Protein AF-A0A452XXJ3-F1 (afdb_monomer)

pLDDT: mean 83.5, std 12.32, range [33.62, 97.56]

InterPro domains:
  IPR023213 Chloramphenicol acetyltransferase-like domain superfamily [G3DSA:3.30.559.10] (1-62)
  IPR023213 Chloramphenicol acetyltransferase-like domain superfamily [G3DSA:3.30.559.10] (75-233)
  IPR050898 Plant acyltransferase [PTHR31147] (101-234)

Radius of gyration: 20.03 Å; Cα contacts (8 Å, |Δi|>4): 298; chains: 1; bounding box: 50×57×57 Å

Mean predicted aligned error: 7.3 Å

Secondary structure (DSSP, 8-state):
------------TTT--HHHHHHHHHHHHHHHTT-SS-SS--B--GGGS--------PPPPPPP--EEEEEEEEPHHHHHHHHHHHHHHHSS--------PPTTB-S-----------HHHHHHS-HHHHHHHHHHHHHHHHHHHHHHHTT--SS-TT----STT--EEEE-TTSSTTS--SSS-S-S--------TT--EEEEEPPSTT--SEEEEEEEEETTTHHHHHHHHSPPPPP--

Structure (mmCIF, N/CA/C/O backbone):
data_AF-A0A452XXJ3-F1
#
_entry.id   AF-A0A452XXJ3-F1
#
loop_
_atom_site.group_PDB
_atom_site.id
_atom_site.type_symbol
_atom_site.label_atom_id
_atom_site.label_alt_id
_atom_site.label_comp_id
_atom_site.label_asym_id
_atom_site.label_entity_id
_atom_site.label_seq_id
_atom_site.pdbx_PDB_ins_code
_atom_site.Cartn_x
_atom_site.Cartn_y
_atom_site.Cartn_z
_atom_site.occupancy
_atom_site.B_iso_or_equiv
_atom_site.auth_seq_id
_atom_site.auth_comp_id
_atom_site.auth_asym_id
_atom_site.auth_atom_id
_atom_site.pdbx_PDB_model_num
ATOM 1 N N . THR A 1 1 ? 0.619 8.720 33.161 1.00 55.94 1 THR A N 1
ATOM 2 C CA . THR A 1 1 ? 0.838 7.401 32.527 1.00 55.94 1 THR A CA 1
ATOM 3 C C . THR A 1 1 ? 0.746 7.571 31.021 1.00 55.94 1 THR A C 1
ATOM 5 O O . THR A 1 1 ? -0.093 8.335 30.563 1.00 55.94 1 THR A O 1
ATOM 8 N N . CYS A 1 2 ? 1.633 6.936 30.252 1.00 66.31 2 CYS A N 1
ATOM 9 C CA . CYS A 1 2 ? 1.706 7.057 28.788 1.00 66.31 2 CYS A CA 1
ATOM 10 C C . CYS A 1 2 ? 0.712 6.077 28.126 1.00 66.31 2 CYS A C 1
ATOM 12 O O . CYS A 1 2 ? 1.116 5.041 27.611 1.00 66.31 2 CYS A O 1
ATOM 14 N N . GLY A 1 3 ? -0.592 6.344 28.258 1.00 82.56 3 GLY A N 1
ATOM 15 C CA 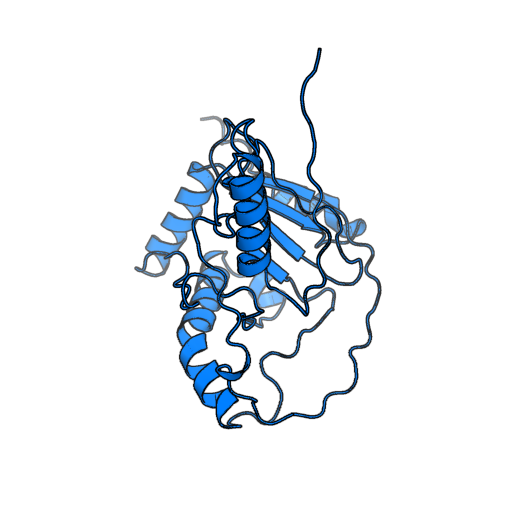. GLY A 1 3 ? -1.694 5.390 28.034 1.00 82.56 3 GLY A CA 1
ATOM 16 C C . GLY A 1 3 ? -2.043 5.040 26.580 1.00 82.56 3 GLY A C 1
ATOM 17 O O . GLY A 1 3 ? -3.205 5.151 26.208 1.00 82.56 3 GLY A O 1
ATOM 18 N N . GLY A 1 4 ? -1.069 4.625 25.768 1.00 86.62 4 GLY A N 1
ATOM 19 C CA . GLY A 1 4 ? -1.303 4.101 24.415 1.00 86.62 4 GLY A CA 1
ATOM 20 C C . GLY A 1 4 ? -1.298 2.569 24.349 1.00 86.62 4 GLY A C 1
ATOM 21 O O . GLY A 1 4 ? -0.764 1.904 25.235 1.00 86.62 4 GLY A O 1
ATOM 22 N N . PHE A 1 5 ? -1.856 2.012 23.274 1.00 89.94 5 PHE A N 1
ATOM 23 C CA . PHE A 1 5 ? -1.752 0.593 22.924 1.00 89.94 5 PHE A CA 1
ATOM 24 C C . PHE A 1 5 ? -1.522 0.432 21.417 1.00 89.94 5 PHE A C 1
ATOM 26 O O . PHE A 1 5 ? -1.735 1.364 20.643 1.00 89.94 5 PHE A O 1
ATOM 33 N N . VAL A 1 6 ? -1.076 -0.756 21.009 1.00 91.75 6 VAL A N 1
ATOM 34 C CA . VAL A 1 6 ? -0.875 -1.125 19.603 1.00 91.75 6 VAL A CA 1
ATOM 35 C C . VAL A 1 6 ? -1.752 -2.332 19.299 1.00 91.75 6 VAL A C 1
ATOM 37 O O . VAL A 1 6 ? -1.785 -3.283 20.079 1.00 91.75 6 VAL A O 1
ATOM 40 N N . VAL A 1 7 ? -2.444 -2.297 18.161 1.00 92.56 7 VAL A N 1
ATOM 41 C CA . VAL A 1 7 ? -3.176 -3.447 17.619 1.00 92.56 7 VAL A CA 1
ATOM 42 C C . VAL A 1 7 ? -2.403 -3.965 16.416 1.00 92.56 7 VAL A C 1
ATOM 44 O O . VAL A 1 7 ? -2.182 -3.230 15.458 1.00 92.56 7 VAL A O 1
ATOM 47 N N . GLY A 1 8 ? -1.972 -5.224 16.481 1.00 92.38 8 GLY A N 1
ATOM 48 C CA . GLY A 1 8 ? -1.308 -5.907 15.375 1.00 92.38 8 GLY A CA 1
ATOM 49 C C . GLY A 1 8 ? -2.280 -6.805 14.616 1.00 92.38 8 GLY A C 1
ATOM 50 O O . GLY A 1 8 ? -3.040 -7.550 15.233 1.00 92.38 8 GLY A O 1
ATOM 51 N N . LEU A 1 9 ? -2.220 -6.766 13.284 1.00 90.62 9 LEU A N 1
ATOM 52 C CA . LEU A 1 9 ? -2.910 -7.707 12.405 1.00 90.62 9 LEU A CA 1
ATOM 53 C C . LEU A 1 9 ? -1.874 -8.473 11.580 1.00 90.62 9 LEU A C 1
ATOM 55 O O . LEU A 1 9 ? -1.126 -7.877 10.810 1.00 90.62 9 LEU A O 1
ATOM 59 N N . ILE A 1 10 ? -1.874 -9.798 11.711 1.00 90.00 10 ILE A N 1
ATOM 60 C CA . ILE A 1 10 ? -1.205 -10.708 10.779 1.00 90.00 10 ILE A CA 1
ATOM 61 C C . ILE A 1 10 ? -2.313 -11.445 10.035 1.00 90.00 10 ILE A C 1
ATOM 63 O O . ILE A 1 10 ? -3.170 -12.069 10.658 1.00 90.00 10 ILE A O 1
ATOM 67 N N . SER A 1 11 ? -2.312 -11.345 8.709 1.00 85.94 11 SER A N 1
ATOM 68 C CA . SER A 1 11 ? -3.331 -11.944 7.849 1.00 85.94 11 SER A CA 1
ATOM 69 C C . SER A 1 11 ? -2.682 -12.775 6.751 1.00 85.94 11 SER A C 1
ATOM 71 O O . SER A 1 11 ? -1.600 -12.451 6.261 1.00 85.94 11 SER A O 1
ATOM 73 N N . VAL A 1 12 ? -3.360 -13.847 6.347 1.00 86.94 12 VAL A N 1
ATOM 74 C CA . VAL A 1 12 ? -2.971 -14.633 5.178 1.00 86.94 12 VAL A CA 1
ATOM 75 C C . VAL A 1 12 ? -3.527 -13.935 3.940 1.00 86.94 12 VAL A C 1
ATOM 77 O O . VAL A 1 12 ? -4.737 -13.932 3.716 1.00 86.94 12 VAL A O 1
ATOM 80 N N . HIS A 1 13 ? -2.644 -13.373 3.111 1.00 86.56 13 HIS A N 1
ATOM 81 C CA . HIS A 1 13 ? -3.045 -12.552 1.963 1.00 86.56 13 HIS A CA 1
ATOM 82 C C . HIS A 1 13 ? -3.834 -13.332 0.895 1.00 86.56 13 HIS A C 1
ATOM 84 O O . HIS A 1 13 ? -4.505 -12.724 0.078 1.00 86.56 13 HIS A O 1
ATOM 90 N N . THR A 1 14 ? -3.833 -14.671 0.895 1.00 85.38 14 THR A N 1
ATOM 91 C CA . THR A 1 14 ? -4.706 -15.471 0.006 1.00 85.38 14 THR A CA 1
ATOM 92 C C . THR A 1 14 ? -6.179 -15.437 0.430 1.00 85.38 14 THR A C 1
ATOM 94 O O . THR A 1 14 ? -7.070 -15.695 -0.383 1.00 85.38 14 THR A O 1
ATOM 97 N N . ILE A 1 15 ? -6.460 -15.078 1.685 1.00 86.88 15 ILE A N 1
ATOM 98 C CA . ILE A 1 15 ? -7.819 -14.974 2.213 1.00 86.88 15 ILE A CA 1
ATOM 99 C C . ILE A 1 15 ? -8.423 -13.623 1.833 1.00 86.88 15 ILE A C 1
ATOM 101 O O . ILE A 1 15 ? -9.495 -13.612 1.237 1.00 86.88 15 ILE A O 1
ATOM 105 N N . ALA A 1 16 ? -7.761 -12.511 2.135 1.00 88.38 16 ALA A N 1
ATOM 106 C CA . ALA A 1 16 ? -8.298 -11.167 1.933 1.00 88.38 16 ALA A CA 1
ATOM 107 C C . ALA A 1 16 ? -7.219 -10.211 1.422 1.00 88.38 16 ALA A C 1
ATOM 109 O O . ALA A 1 16 ? -6.051 -10.354 1.793 1.00 88.38 16 ALA A O 1
ATOM 110 N N . ASP A 1 17 ? -7.632 -9.228 0.622 1.00 88.44 17 ASP A N 1
ATOM 111 C CA . ASP A 1 17 ? -6.777 -8.101 0.257 1.00 88.44 17 ASP A CA 1
ATOM 112 C C . ASP A 1 17 ? -6.799 -7.019 1.352 1.00 88.44 17 ASP A C 1
ATOM 114 O O . ASP A 1 17 ? -7.365 -7.196 2.437 1.00 88.44 17 ASP A O 1
ATOM 118 N N . GLY A 1 18 ? -6.157 -5.881 1.079 1.00 88.38 18 GLY A N 1
ATOM 119 C CA . GLY A 1 18 ? -6.108 -4.756 2.007 1.00 88.38 18 GLY A CA 1
ATOM 120 C C . GLY A 1 18 ? -7.486 -4.204 2.391 1.00 88.38 18 GLY A C 1
ATOM 121 O O . GLY A 1 18 ? -7.668 -3.816 3.544 1.00 88.38 18 GLY A O 1
ATOM 122 N N . LEU A 1 19 ? -8.460 -4.197 1.470 1.00 89.56 19 LEU A N 1
ATOM 123 C CA . LEU A 1 19 ? -9.814 -3.705 1.746 1.00 89.56 19 LEU A CA 1
ATOM 124 C C . LEU A 1 19 ? -10.551 -4.687 2.655 1.00 89.56 19 LEU A C 1
ATOM 126 O O . LEU A 1 19 ? -11.135 -4.273 3.656 1.00 89.56 19 LEU A O 1
ATOM 130 N N . GLY A 1 20 ? -10.459 -5.988 2.366 1.00 90.12 20 GLY A N 1
ATOM 131 C CA . GLY A 1 20 ? -11.029 -7.026 3.225 1.00 90.12 20 GLY A CA 1
ATOM 132 C C . GLY A 1 20 ? -10.417 -7.024 4.632 1.00 90.12 20 GLY A C 1
ATOM 133 O O . GLY A 1 20 ? -11.136 -7.123 5.629 1.00 90.12 20 GLY A O 1
ATOM 134 N N . ALA A 1 21 ? -9.097 -6.836 4.739 1.00 92.81 21 ALA A N 1
ATOM 135 C CA . ALA A 1 21 ? -8.405 -6.700 6.022 1.00 92.81 21 ALA A CA 1
ATOM 136 C C . ALA A 1 21 ? -8.870 -5.461 6.805 1.00 92.81 21 ALA A C 1
ATOM 138 O O . ALA A 1 21 ? -9.127 -5.543 8.008 1.00 92.81 21 ALA A O 1
ATOM 139 N N . GLY A 1 22 ? -9.014 -4.320 6.129 1.00 92.62 22 GLY A N 1
ATOM 140 C CA . GLY A 1 22 ? -9.523 -3.098 6.740 1.00 92.62 22 GLY A CA 1
ATOM 141 C C . GLY A 1 22 ? -10.969 -3.233 7.203 1.00 92.62 22 GLY A C 1
ATOM 142 O O . GLY A 1 22 ? -11.304 -2.847 8.325 1.00 92.62 22 GLY A O 1
ATOM 143 N N . GLN A 1 23 ? -11.821 -3.865 6.399 1.00 92.50 23 GLN A N 1
ATOM 144 C CA . GLN A 1 23 ? -13.200 -4.143 6.779 1.00 92.50 23 GLN A CA 1
ATOM 145 C C . GLN A 1 23 ? -13.280 -5.053 8.009 1.00 92.50 23 GLN A C 1
ATOM 147 O O . GLN A 1 23 ? -14.065 -4.780 8.920 1.00 92.50 23 GLN A O 1
ATOM 152 N N . PHE A 1 24 ? -12.443 -6.093 8.071 1.00 94.94 24 PHE A N 1
ATOM 153 C CA . PHE A 1 24 ? -12.373 -6.988 9.222 1.00 94.94 24 PHE A CA 1
ATOM 154 C C . PHE A 1 24 ? -12.053 -6.228 10.512 1.00 94.94 24 PHE A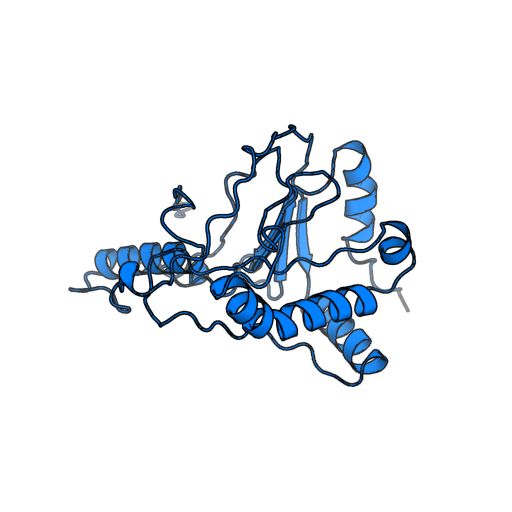 C 1
ATOM 156 O O . PHE A 1 24 ? -12.795 -6.345 11.487 1.00 94.94 24 PHE A O 1
ATOM 163 N N . ILE A 1 25 ? -11.000 -5.406 10.530 1.00 95.50 25 ILE A N 1
ATOM 164 C CA . ILE A 1 25 ? -10.629 -4.695 11.762 1.00 95.50 25 ILE A CA 1
ATOM 165 C C . ILE A 1 25 ? -11.673 -3.649 12.173 1.00 95.50 25 ILE A C 1
ATOM 167 O O . ILE A 1 25 ? -11.923 -3.466 13.364 1.00 95.50 25 ILE A O 1
ATOM 171 N N . ASN A 1 26 ? -12.354 -3.020 11.210 1.00 95.81 26 ASN A N 1
ATOM 172 C CA . ASN A 1 26 ? -13.471 -2.122 11.500 1.00 95.81 26 ASN A CA 1
ATOM 173 C C . ASN A 1 26 ? -14.660 -2.870 12.109 1.00 95.81 26 ASN A C 1
ATOM 175 O O . ASN A 1 26 ? -15.277 -2.369 13.048 1.00 95.81 26 ASN A O 1
ATOM 179 N N . ALA A 1 27 ? -14.960 -4.079 11.629 1.00 96.25 27 ALA A N 1
ATOM 180 C CA . ALA A 1 27 ? -15.995 -4.923 12.215 1.00 96.25 27 ALA A CA 1
ATOM 181 C C . ALA A 1 27 ? -15.653 -5.325 13.660 1.00 96.25 27 ALA A C 1
ATOM 183 O O . ALA A 1 27 ? -16.531 -5.298 14.522 1.00 96.25 27 ALA A O 1
ATOM 184 N N . VAL A 1 28 ? -14.384 -5.636 13.957 1.00 96.31 28 VAL A N 1
ATOM 185 C CA . VAL A 1 28 ? -13.937 -5.880 15.342 1.00 96.31 28 VAL A CA 1
ATOM 186 C C . VAL A 1 28 ? -14.124 -4.624 16.202 1.00 96.31 28 VAL A C 1
ATOM 188 O O . VAL A 1 28 ? -14.630 -4.728 17.319 1.00 96.31 28 VAL A O 1
ATOM 191 N N . GLY A 1 29 ? -13.792 -3.439 15.678 1.00 96.25 29 GLY A N 1
ATOM 192 C CA . GLY A 1 29 ? -14.048 -2.157 16.346 1.00 96.25 29 GLY A CA 1
ATOM 193 C C . GLY A 1 29 ? -15.531 -1.905 16.631 1.00 96.25 29 GLY A C 1
ATOM 194 O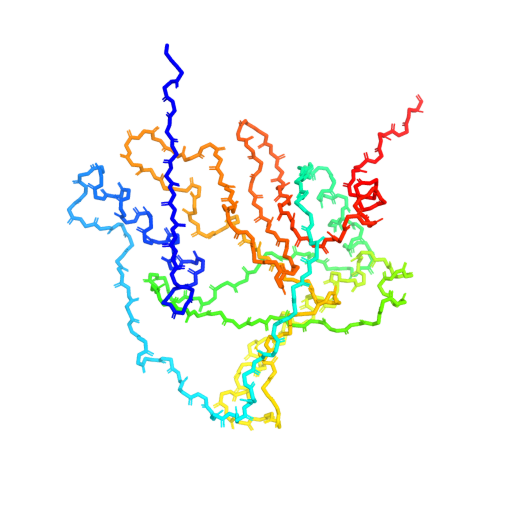 O . GLY A 1 29 ? -15.900 -1.480 17.725 1.00 96.25 29 GLY A O 1
ATOM 195 N N . ASP A 1 30 ? -16.411 -2.235 15.688 1.00 97.38 30 ASP A N 1
ATOM 196 C CA . ASP A 1 30 ? -17.861 -2.138 15.873 1.00 97.38 30 ASP A CA 1
ATOM 197 C C . ASP A 1 30 ? -18.347 -3.023 17.028 1.00 97.38 30 ASP A C 1
ATOM 199 O O . ASP A 1 30 ? -19.067 -2.549 17.910 1.00 97.38 30 ASP A O 1
ATOM 203 N N . TYR A 1 31 ? -17.905 -4.281 17.076 1.00 97.44 31 TYR A N 1
ATOM 204 C CA . TYR A 1 31 ? -18.242 -5.181 18.179 1.00 97.44 31 TYR A CA 1
ATOM 205 C C . TYR A 1 31 ? -17.658 -4.724 19.518 1.00 97.44 31 TYR A C 1
ATOM 207 O O . TYR A 1 31 ? -18.358 -4.771 20.529 1.00 97.44 31 TYR A O 1
ATOM 215 N N . ALA A 1 32 ? -16.414 -4.236 19.540 1.00 96.88 32 ALA A N 1
ATOM 216 C CA . ALA A 1 32 ? -15.778 -3.716 20.753 1.00 96.88 32 ALA A CA 1
ATOM 217 C C . ALA A 1 32 ? -16.556 -2.534 21.358 1.00 96.88 32 ALA A C 1
ATOM 219 O O . ALA A 1 32 ? -16.632 -2.395 22.577 1.00 96.88 32 ALA A O 1
ATOM 220 N N . ARG A 1 33 ? -17.209 -1.728 20.512 1.00 96.56 33 ARG A N 1
ATOM 221 C CA . ARG A 1 33 ? -18.078 -0.613 20.922 1.00 96.56 33 ARG A CA 1
ATOM 222 C C . ARG A 1 33 ? -19.513 -1.036 21.264 1.00 96.56 33 ARG A C 1
ATOM 224 O O . ARG A 1 33 ? -20.351 -0.182 21.543 1.00 96.56 33 ARG A O 1
ATOM 231 N N . GLY A 1 34 ? -19.807 -2.337 21.256 1.00 97.19 34 GLY A N 1
ATOM 232 C CA . GLY A 1 34 ? -21.102 -2.895 21.649 1.00 97.19 34 GLY A CA 1
ATOM 233 C C . GLY A 1 34 ? -22.170 -2.861 20.557 1.00 97.19 34 GLY A C 1
ATOM 234 O O . GLY A 1 34 ? -23.355 -3.006 20.864 1.00 97.19 34 GLY A O 1
ATOM 235 N N . LEU A 1 35 ? -21.796 -2.665 19.287 1.00 97.56 35 LEU A N 1
ATOM 236 C CA . LEU A 1 35 ? -22.769 -2.764 18.203 1.00 97.56 35 LEU A CA 1
ATOM 237 C C . LEU A 1 35 ? -23.234 -4.225 18.058 1.00 97.56 35 LEU A C 1
ATOM 239 O O . LEU A 1 35 ? -22.423 -5.149 18.137 1.00 97.56 35 LEU A O 1
ATOM 243 N N . PRO A 1 36 ? -24.530 -4.460 17.782 1.00 96.44 36 PRO A N 1
ATOM 244 C CA . PRO A 1 36 ? -25.064 -5.815 17.632 1.00 96.44 36 PRO A CA 1
ATOM 245 C C . PRO A 1 36 ? -24.600 -6.502 16.336 1.00 96.44 36 PRO A C 1
ATOM 247 O O . PRO A 1 36 ? -24.722 -7.718 16.201 1.00 96.44 36 PRO A O 1
ATOM 250 N N . LYS A 1 37 ? -24.105 -5.728 15.363 1.00 94.81 37 LYS A N 1
ATOM 251 C CA . LYS A 1 37 ? -23.559 -6.190 14.083 1.00 94.81 37 LYS A CA 1
ATOM 252 C C . LYS A 1 37 ? -22.588 -5.147 13.505 1.00 94.81 37 LYS A C 1
ATOM 254 O O . LYS A 1 37 ? -22.709 -3.974 13.870 1.00 94.81 37 LYS A O 1
ATOM 259 N N . PRO A 1 38 ? -21.697 -5.528 12.573 1.00 94.44 38 PRO A N 1
ATOM 260 C CA . PRO A 1 38 ? -20.826 -4.584 11.882 1.00 94.44 38 PRO A CA 1
ATOM 261 C C . PRO A 1 38 ? -21.636 -3.577 11.060 1.00 94.44 38 PRO A C 1
ATOM 263 O O . PRO A 1 38 ? -22.703 -3.909 10.532 1.00 94.44 38 PRO A O 1
ATOM 266 N N . ARG A 1 39 ? -21.113 -2.355 10.916 1.00 92.25 39 ARG A N 1
ATOM 267 C CA . ARG A 1 39 ? -21.711 -1.292 10.091 1.00 92.25 39 ARG A CA 1
ATOM 268 C C . ARG A 1 39 ? -21.764 -1.677 8.616 1.00 92.25 39 ARG A C 1
ATOM 270 O O . ARG A 1 39 ? -22.768 -1.417 7.962 1.00 92.25 39 ARG A O 1
ATOM 277 N N . VAL A 1 40 ? -20.718 -2.339 8.124 1.00 87.94 40 VAL A N 1
ATOM 278 C CA . VAL A 1 40 ? -20.666 -2.907 6.772 1.00 87.94 40 VAL A CA 1
ATOM 279 C C . VAL A 1 40 ? -20.799 -4.418 6.884 1.00 87.94 40 VAL A C 1
ATOM 281 O O . VAL A 1 40 ? -19.944 -5.085 7.470 1.00 87.94 40 VAL A O 1
ATOM 284 N N . SER A 1 41 ? -21.885 -4.965 6.338 1.00 88.25 41 SER A N 1
ATOM 285 C CA . SER A 1 41 ? -22.126 -6.409 6.394 1.00 88.25 41 SER A CA 1
ATOM 286 C C . SER A 1 41 ? -21.093 -7.161 5.544 1.00 88.25 41 SER A C 1
ATOM 288 O O . SER A 1 41 ? -20.806 -6.726 4.429 1.00 88.25 41 SER A O 1
ATOM 290 N N . PRO A 1 42 ? -20.524 -8.274 6.040 1.00 87.25 42 PRO A N 1
ATOM 291 C CA . PRO A 1 42 ? -19.584 -9.076 5.269 1.00 87.25 42 PRO A CA 1
ATOM 292 C C . PRO A 1 42 ? -20.274 -9.744 4.079 1.00 87.25 42 PRO A C 1
ATOM 294 O O . PRO A 1 42 ? -21.265 -10.457 4.244 1.00 87.25 42 PRO A O 1
ATOM 297 N N . VAL A 1 43 ? -19.705 -9.566 2.892 1.00 85.75 43 VAL A N 1
ATOM 298 C CA . VAL A 1 43 ? -20.060 -10.284 1.669 1.00 85.75 43 VAL A CA 1
ATOM 299 C C . VAL A 1 43 ? -18.911 -11.230 1.334 1.00 85.75 43 VAL A C 1
ATOM 301 O O . VAL A 1 43 ? -17.770 -10.807 1.157 1.00 85.75 43 VAL A O 1
ATOM 304 N N . TRP A 1 44 ? -19.198 -12.530 1.265 1.00 83.75 44 TRP A N 1
ATOM 305 C CA . TRP A 1 44 ? -18.183 -13.535 0.934 1.00 83.75 44 TRP A CA 1
ATOM 306 C C . TRP A 1 44 ? -18.176 -13.906 -0.538 1.00 83.75 44 TRP A C 1
ATOM 308 O O . TRP A 1 44 ? -17.086 -13.965 -1.078 1.00 83.75 44 TRP A O 1
ATOM 318 N N . ALA A 1 45 ? -19.349 -14.175 -1.129 1.00 77.94 45 ALA A N 1
ATOM 319 C CA . ALA A 1 45 ? -19.678 -14.382 -2.552 1.00 77.94 45 ALA A CA 1
ATOM 320 C C . ALA A 1 45 ? -18.522 -14.712 -3.535 1.00 77.94 45 ALA A C 1
ATOM 322 O O . ALA A 1 45 ? -18.459 -14.162 -4.634 1.00 77.94 45 ALA A O 1
ATOM 323 N N . ARG A 1 46 ? -17.579 -15.584 -3.147 1.00 81.50 46 ARG A N 1
ATOM 324 C CA . ARG A 1 46 ? -16.355 -15.868 -3.923 1.00 81.50 46 ARG A CA 1
ATOM 325 C C . ARG A 1 46 ? -16.666 -16.643 -5.192 1.00 81.50 46 ARG A C 1
ATOM 327 O O . ARG A 1 46 ? -15.944 -16.538 -6.169 1.00 81.50 46 ARG A O 1
ATOM 334 N N . ASP A 1 47 ? -17.754 -17.394 -5.149 1.00 78.69 47 ASP A N 1
ATOM 335 C CA . ASP A 1 47 ? -18.353 -18.139 -6.245 1.00 78.69 47 ASP A CA 1
ATOM 336 C C . ASP A 1 47 ? -18.842 -17.246 -7.396 1.00 78.69 47 ASP A C 1
ATOM 338 O O . ASP A 1 47 ? -19.028 -17.743 -8.503 1.00 78.69 47 ASP A O 1
ATOM 342 N N . LEU A 1 48 ? -18.999 -15.933 -7.173 1.00 73.69 48 LEU A N 1
ATOM 343 C CA . LEU A 1 48 ? -19.321 -14.970 -8.232 1.00 73.69 48 LEU A CA 1
ATOM 344 C C . LEU A 1 48 ? -18.091 -14.495 -9.020 1.00 73.69 48 LEU A C 1
ATOM 346 O O . LEU A 1 48 ? -18.253 -13.868 -10.068 1.00 73.69 48 LEU A O 1
ATOM 350 N N . ILE A 1 49 ? -16.874 -14.752 -8.527 1.00 72.00 49 ILE A N 1
ATOM 351 C CA . ILE A 1 49 ? -15.640 -14.391 -9.229 1.00 72.00 49 ILE A CA 1
ATOM 352 C C . ILE A 1 49 ? -15.370 -15.466 -10.293 1.00 72.00 49 ILE A C 1
ATOM 354 O O . ILE A 1 49 ? -15.262 -16.641 -9.938 1.00 72.00 49 ILE A O 1
ATOM 358 N N . PRO A 1 50 ? -15.260 -15.102 -11.586 1.00 68.88 50 PRO A N 1
ATOM 359 C CA . PRO A 1 50 ? -14.974 -16.064 -12.648 1.00 68.88 50 PRO A CA 1
ATOM 360 C C . PRO A 1 50 ? -13.657 -16.814 -12.405 1.00 68.88 50 PRO A C 1
ATOM 362 O O . PRO A 1 50 ? -12.675 -16.197 -11.997 1.00 68.88 50 PRO A O 1
ATOM 365 N N . ASP A 1 51 ? -13.623 -18.118 -12.704 1.00 72.75 51 ASP A N 1
ATOM 366 C CA . ASP A 1 51 ? -12.376 -18.897 -12.739 1.00 72.75 51 ASP A CA 1
ATOM 367 C C . ASP A 1 51 ? -11.732 -18.720 -14.129 1.00 72.75 51 ASP A C 1
ATOM 369 O O . ASP A 1 51 ? -12.246 -19.267 -15.113 1.00 72.75 51 ASP A O 1
ATOM 373 N N . PRO A 1 52 ? -10.673 -17.903 -14.263 1.00 69.56 52 PRO A N 1
ATOM 374 C CA . PRO A 1 52 ? -9.975 -17.712 -15.531 1.00 69.56 52 PRO A CA 1
ATOM 375 C C . PRO A 1 52 ? -9.315 -19.025 -15.993 1.00 69.56 52 PRO A C 1
ATOM 377 O O . PRO A 1 52 ? -9.029 -19.912 -15.181 1.00 69.56 52 PRO A O 1
ATOM 380 N N . PRO A 1 53 ? -8.979 -19.163 -17.287 1.00 73.69 53 PRO A N 1
ATOM 381 C CA . PRO A 1 53 ? -8.177 -20.287 -17.755 1.00 73.69 53 PRO A CA 1
ATOM 382 C C . PRO A 1 53 ? -6.867 -20.391 -16.969 1.00 73.69 53 PRO A C 1
ATOM 384 O O . PRO A 1 53 ? -6.072 -19.452 -16.931 1.00 73.69 53 PRO A O 1
ATOM 387 N N . ARG A 1 54 ? -6.623 -21.554 -16.355 1.00 70.44 54 ARG A N 1
ATOM 388 C CA . ARG A 1 54 ? -5.374 -21.805 -15.629 1.00 70.44 54 ARG A CA 1
ATOM 389 C C . ARG A 1 54 ? -4.218 -21.856 -16.616 1.00 70.44 54 ARG A C 1
ATOM 391 O O . ARG A 1 54 ? -4.104 -22.804 -17.391 1.00 70.44 54 ARG A O 1
ATOM 398 N N . MET A 1 55 ? -3.350 -20.856 -16.560 1.00 75.12 55 MET A N 1
ATOM 399 C CA . MET A 1 55 ? -2.074 -20.876 -17.262 1.00 75.12 55 MET A CA 1
ATOM 400 C C . MET A 1 55 ? -1.044 -21.548 -16.348 1.00 75.12 55 MET A C 1
ATOM 402 O O . MET A 1 55 ? -0.787 -21.043 -15.256 1.00 75.12 55 MET A O 1
ATOM 406 N N . PRO A 1 56 ? -0.499 -22.722 -16.716 1.00 70.69 56 PRO A N 1
ATOM 407 C CA . PRO A 1 56 ? 0.501 -23.380 -15.891 1.00 70.69 56 PRO A CA 1
ATOM 408 C C . PRO A 1 56 ? 1.776 -22.531 -15.857 1.00 70.69 56 PRO A C 1
ATOM 410 O O . PRO A 1 56 ? 2.419 -22.333 -16.886 1.00 70.69 56 PRO A O 1
ATOM 413 N N . ALA A 1 57 ? 2.148 -22.075 -14.665 1.00 70.75 57 ALA A N 1
ATOM 414 C CA . ALA A 1 57 ? 3.425 -21.433 -14.383 1.00 70.75 57 ALA A CA 1
ATOM 415 C C . ALA A 1 57 ? 4.172 -22.245 -13.309 1.00 70.75 57 ALA A C 1
ATOM 417 O O . ALA A 1 57 ? 3.534 -22.808 -12.409 1.00 70.75 57 ALA A O 1
ATOM 418 N N . PRO A 1 58 ? 5.508 -22.372 -13.393 1.00 75.44 58 PRO A N 1
ATOM 419 C CA . PRO A 1 58 ? 6.284 -22.941 -12.300 1.00 75.44 58 PRO A CA 1
ATOM 420 C C . PRO A 1 58 ? 6.161 -22.052 -11.049 1.00 75.44 58 PRO A C 1
ATOM 422 O O . PRO A 1 58 ? 5.975 -20.842 -11.177 1.00 75.44 58 PRO A O 1
ATOM 425 N N . PRO A 1 59 ? 6.293 -22.608 -9.831 1.00 76.62 59 PRO A N 1
ATOM 426 C CA . PRO A 1 59 ? 6.383 -21.789 -8.629 1.00 76.62 59 PRO A CA 1
ATOM 427 C C . PRO A 1 59 ? 7.511 -20.752 -8.763 1.00 76.62 59 PRO A C 1
ATOM 429 O O . PRO A 1 59 ? 8.587 -21.102 -9.266 1.00 76.62 59 PRO A O 1
ATOM 432 N N . PRO A 1 60 ? 7.309 -19.504 -8.305 1.00 75.62 60 PRO A N 1
ATOM 433 C CA . PRO A 1 60 ? 8.344 -18.489 -8.399 1.00 75.62 60 PRO A CA 1
ATOM 434 C C . PRO A 1 60 ? 9.547 -18.892 -7.543 1.00 75.62 60 PRO A C 1
ATOM 436 O O . PRO A 1 60 ? 9.408 -19.332 -6.399 1.00 75.62 60 PRO A O 1
ATOM 439 N N . LYS A 1 61 ? 10.750 -18.716 -8.091 1.00 78.31 61 LYS A N 1
ATOM 440 C CA . LYS A 1 61 ? 11.984 -18.788 -7.310 1.00 78.31 61 LYS A CA 1
ATOM 441 C C . LYS A 1 61 ? 12.149 -17.455 -6.584 1.00 78.31 61 LYS A C 1
ATOM 443 O O . LYS A 1 61 ? 12.280 -16.423 -7.232 1.00 78.31 61 LYS A O 1
ATOM 448 N N . LEU A 1 62 ? 12.130 -17.484 -5.255 1.00 83.19 62 LEU A N 1
ATOM 449 C CA . LEU A 1 62 ? 12.299 -16.290 -4.430 1.00 83.19 62 LEU A CA 1
ATOM 450 C C . LEU A 1 62 ? 13.767 -16.141 -4.044 1.00 83.19 62 LEU A C 1
ATOM 452 O O . LEU A 1 62 ? 14.332 -17.018 -3.388 1.00 83.19 62 LEU A O 1
ATOM 456 N N . GLU A 1 63 ? 14.372 -15.035 -4.456 1.00 84.31 63 GLU A N 1
ATOM 457 C CA . GLU A 1 63 ? 15.708 -14.644 -4.022 1.00 84.31 63 GLU A CA 1
ATOM 458 C C . GLU A 1 63 ? 15.586 -13.611 -2.901 1.00 84.31 63 GLU A C 1
ATOM 460 O O . GLU A 1 63 ? 14.719 -12.739 -2.928 1.00 84.31 63 GLU A O 1
ATOM 465 N N . LEU A 1 64 ? 16.411 -13.766 -1.866 1.00 86.19 64 LEU A N 1
ATOM 466 C CA . LEU A 1 64 ? 16.429 -12.840 -0.741 1.00 86.19 64 LEU A CA 1
ATOM 467 C C . LEU A 1 64 ? 17.273 -11.624 -1.125 1.00 86.19 64 LEU A C 1
ATOM 469 O O . LEU A 1 64 ? 18.403 -11.774 -1.581 1.00 86.19 64 LEU A O 1
ATOM 473 N N . LEU A 1 65 ? 16.710 -10.445 -0.912 1.00 85.00 65 LEU A N 1
ATOM 474 C CA . LEU A 1 65 ? 17.296 -9.138 -1.161 1.00 85.00 65 LEU A CA 1
ATOM 475 C C . LEU A 1 65 ? 17.664 -8.497 0.188 1.00 85.00 65 LEU A C 1
ATOM 477 O O . LEU A 1 65 ? 16.932 -8.639 1.171 1.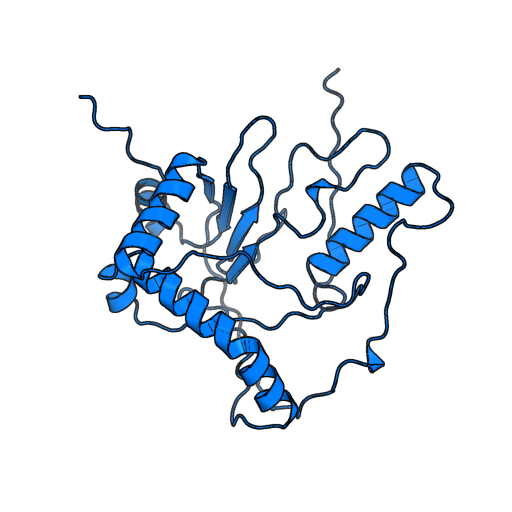00 85.00 65 LEU A O 1
ATOM 481 N N . ASP A 1 66 ? 18.774 -7.761 0.244 1.00 85.62 66 ASP A N 1
ATOM 482 C CA . ASP A 1 66 ? 19.213 -7.046 1.457 1.00 85.62 66 ASP A CA 1
ATOM 483 C C . ASP A 1 66 ? 18.572 -5.652 1.550 1.00 85.62 66 ASP A C 1
ATOM 485 O O . ASP A 1 66 ? 19.241 -4.618 1.561 1.00 85.62 66 ASP A O 1
ATOM 489 N N . LEU A 1 67 ? 17.239 -5.617 1.525 1.00 86.94 67 LEU A N 1
ATOM 490 C CA . LEU A 1 67 ? 16.481 -4.371 1.449 1.00 86.94 67 LEU A CA 1
ATOM 491 C C . LEU A 1 67 ? 16.407 -3.665 2.806 1.00 86.94 67 LEU A C 1
ATOM 493 O O . LEU A 1 67 ? 16.283 -4.292 3.859 1.00 86.94 67 LEU A O 1
ATOM 497 N N . ARG A 1 68 ? 16.415 -2.331 2.777 1.00 86.62 68 ARG A N 1
ATOM 498 C CA . ARG A 1 68 ? 16.434 -1.487 3.975 1.00 86.62 68 ARG A 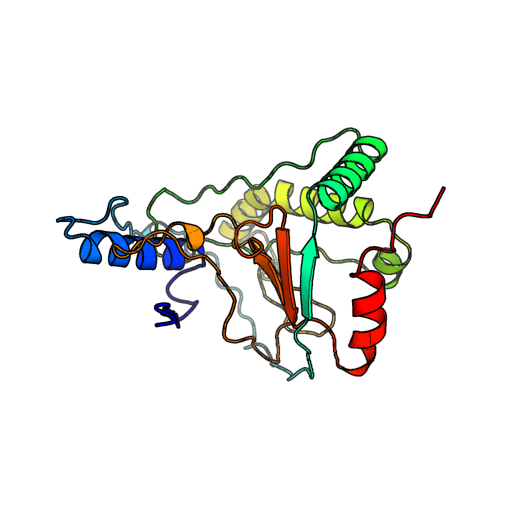CA 1
ATOM 499 C C . ARG A 1 68 ? 15.193 -0.625 4.083 1.00 86.62 68 ARG A C 1
ATOM 501 O O . ARG A 1 68 ? 14.712 -0.067 3.097 1.00 86.62 68 ARG A O 1
ATOM 508 N N . GLU A 1 69 ? 14.689 -0.518 5.307 1.00 86.31 69 GLU A N 1
ATOM 509 C CA . GLU A 1 69 ? 13.527 0.303 5.614 1.00 86.31 69 GLU A CA 1
ATOM 510 C C . GLU A 1 69 ? 13.859 1.798 5.515 1.00 86.31 69 GLU A C 1
ATOM 512 O O . GLU A 1 69 ? 14.872 2.280 6.032 1.00 86.31 69 GLU A O 1
ATOM 517 N N . PHE A 1 70 ? 12.961 2.548 4.884 1.00 85.94 70 PHE A N 1
ATOM 518 C CA . PHE A 1 70 ? 12.987 3.998 4.817 1.00 85.94 70 PHE A CA 1
ATOM 519 C C . PHE A 1 70 ? 11.561 4.550 4.912 1.00 85.94 70 PHE A C 1
ATOM 521 O O . PHE A 1 70 ? 10.640 4.042 4.278 1.00 85.94 70 PHE A O 1
ATOM 528 N N . THR A 1 71 ? 11.364 5.605 5.703 1.00 87.06 71 THR A N 1
ATOM 529 C CA . THR A 1 71 ? 10.066 6.280 5.836 1.00 87.06 71 THR A CA 1
ATOM 530 C C . THR A 1 71 ? 10.234 7.778 5.629 1.00 87.06 71 THR A C 1
ATOM 532 O O . THR A 1 71 ? 11.101 8.391 6.250 1.00 87.06 71 THR A O 1
ATOM 535 N N . VAL A 1 72 ? 9.371 8.377 4.807 1.00 89.88 72 VAL A N 1
ATOM 536 C CA . VAL A 1 72 ? 9.362 9.820 4.533 1.00 89.88 72 VAL A CA 1
ATOM 537 C C . VAL A 1 72 ? 7.938 10.375 4.506 1.00 89.88 72 VAL A C 1
ATOM 539 O O . VAL A 1 72 ? 7.016 9.740 3.997 1.00 89.88 72 VAL A O 1
ATOM 542 N N . ASP A 1 73 ? 7.757 11.575 5.063 1.00 87.88 73 ASP A N 1
ATOM 543 C CA . ASP A 1 73 ? 6.506 12.335 4.988 1.00 87.88 73 ASP A CA 1
ATOM 544 C C . ASP A 1 73 ? 6.596 13.341 3.828 1.00 87.88 73 ASP A C 1
ATOM 546 O O . ASP A 1 73 ? 7.442 14.234 3.828 1.00 87.88 73 ASP A O 1
ATOM 550 N N . LEU A 1 74 ? 5.700 13.226 2.852 1.00 83.44 74 LEU A N 1
ATOM 551 C CA . LEU A 1 74 ? 5.528 14.175 1.758 1.00 83.44 74 LEU A CA 1
ATOM 552 C C . LEU A 1 74 ? 4.482 15.224 2.146 1.00 83.44 74 LEU A C 1
ATOM 554 O O . LEU A 1 74 ? 3.333 14.891 2.448 1.00 83.44 74 LEU A O 1
ATOM 558 N N . THR A 1 75 ? 4.869 16.499 2.117 1.00 84.25 75 THR A N 1
ATOM 559 C CA . THR A 1 75 ? 3.978 17.622 2.436 1.00 84.25 75 THR A CA 1
ATOM 560 C C . THR A 1 75 ? 2.923 17.834 1.340 1.00 84.25 75 THR A C 1
ATOM 562 O O . THR A 1 75 ? 3.135 17.440 0.186 1.00 84.25 75 THR A O 1
ATOM 565 N N . PRO A 1 76 ? 1.794 18.501 1.649 1.00 80.50 76 PRO A N 1
ATOM 566 C CA . PRO A 1 76 ? 0.809 18.883 0.641 1.00 80.50 76 PRO A CA 1
ATOM 567 C C . PRO A 1 76 ? 1.414 19.713 -0.497 1.00 80.50 76 PRO A C 1
ATOM 569 O O . PRO A 1 76 ? 1.021 19.514 -1.643 1.00 80.50 76 PRO A O 1
ATOM 572 N N . ASP A 1 77 ? 2.402 20.564 -0.204 1.00 78.81 77 ASP A N 1
ATOM 573 C CA . ASP A 1 77 ? 3.088 21.395 -1.200 1.00 78.81 77 ASP A CA 1
ATOM 574 C C . ASP A 1 77 ? 3.906 20.553 -2.187 1.00 78.81 77 ASP A C 1
ATOM 576 O O . ASP A 1 77 ? 3.805 20.762 -3.395 1.00 78.81 77 ASP A O 1
ATOM 580 N N . HIS A 1 78 ? 4.646 19.540 -1.714 1.00 72.00 78 HIS A N 1
ATOM 581 C CA . HIS A 1 78 ? 5.366 18.616 -2.602 1.00 72.00 78 HIS A CA 1
ATOM 582 C C . HIS A 1 78 ? 4.402 17.822 -3.493 1.00 72.00 78 HIS A C 1
ATOM 584 O O . HIS A 1 78 ? 4.629 17.685 -4.697 1.00 72.00 78 HIS A O 1
ATOM 590 N N . ILE A 1 79 ? 3.282 17.358 -2.930 1.00 77.94 79 ILE A N 1
ATOM 591 C CA . ILE A 1 79 ? 2.241 16.643 -3.683 1.00 77.94 79 ILE A CA 1
ATOM 592 C C . ILE A 1 79 ? 1.584 17.573 -4.717 1.00 77.94 79 ILE A C 1
ATOM 594 O O . ILE A 1 79 ? 1.340 17.168 -5.856 1.00 77.94 79 ILE A O 1
ATOM 598 N N . ALA A 1 80 ? 1.280 18.815 -4.335 1.00 77.88 80 ALA A N 1
ATOM 599 C CA . ALA A 1 80 ? 0.668 19.812 -5.207 1.00 77.88 80 ALA A CA 1
ATOM 600 C C . ALA A 1 80 ? 1.604 20.216 -6.348 1.00 77.88 80 ALA A C 1
ATOM 602 O O . ALA A 1 80 ? 1.145 20.331 -7.487 1.00 77.88 80 ALA A O 1
ATOM 603 N N . LYS A 1 81 ? 2.904 20.363 -6.069 1.00 79.12 81 LYS A N 1
ATOM 604 C CA . LYS A 1 81 ? 3.919 20.617 -7.090 1.00 79.12 81 LYS A CA 1
ATOM 605 C C . LYS A 1 81 ? 3.941 19.489 -8.122 1.00 79.12 81 LYS A C 1
ATOM 607 O O . LYS A 1 81 ? 3.728 19.761 -9.297 1.00 79.12 81 LYS A O 1
ATOM 612 N N . ALA A 1 82 ? 4.065 18.232 -7.687 1.00 74.19 82 ALA A N 1
ATOM 613 C CA . ALA A 1 82 ? 4.090 17.082 -8.596 1.00 74.19 82 ALA A CA 1
ATOM 614 C C . ALA A 1 82 ? 2.817 16.984 -9.461 1.00 74.19 82 ALA A C 1
ATOM 616 O O . ALA A 1 82 ? 2.880 16.738 -10.666 1.00 74.19 82 ALA A O 1
ATOM 617 N N . LYS A 1 83 ? 1.640 17.232 -8.869 1.00 75.62 83 LYS A N 1
ATOM 618 C CA . LYS A 1 83 ? 0.367 17.285 -9.610 1.00 75.62 83 LYS A CA 1
ATOM 619 C C . LYS A 1 83 ? 0.317 18.436 -10.618 1.00 75.62 83 LYS A C 1
ATOM 621 O O . LYS A 1 83 ? -0.278 18.272 -11.682 1.00 75.62 83 LYS A O 1
ATOM 626 N N . SER A 1 84 ? 0.899 19.584 -10.279 1.00 81.44 84 SER A N 1
ATOM 627 C CA . SER A 1 84 ? 0.941 20.761 -11.153 1.00 81.44 84 SER A CA 1
ATOM 628 C C . SER A 1 84 ? 1.880 20.534 -12.330 1.00 81.44 84 SER A C 1
ATOM 630 O O . SER A 1 84 ? 1.467 20.754 -13.463 1.00 81.44 84 SER A O 1
ATOM 632 N N . ASP A 1 85 ? 3.084 20.010 -12.084 1.00 78.62 85 ASP A N 1
ATOM 633 C CA . ASP A 1 85 ? 4.048 19.653 -13.131 1.00 78.62 85 ASP A CA 1
ATOM 634 C C . ASP A 1 85 ? 3.418 18.660 -14.128 1.00 78.62 85 ASP A C 1
ATOM 636 O O . ASP A 1 85 ? 3.482 18.854 -15.344 1.00 78.62 85 ASP A O 1
ATOM 640 N N . PHE A 1 86 ? 2.697 17.651 -13.620 1.00 75.25 86 PHE A N 1
ATOM 641 C CA . PHE A 1 86 ? 1.946 16.714 -14.459 1.00 75.25 86 PHE A CA 1
ATOM 642 C C . PHE A 1 86 ? 0.853 17.402 -15.283 1.00 75.25 86 PHE A C 1
ATOM 644 O O . PHE A 1 86 ? 0.758 17.179 -16.489 1.00 75.25 86 PHE A O 1
ATOM 651 N N . PHE A 1 87 ? 0.026 18.245 -14.657 1.00 78.94 87 PHE A N 1
ATOM 652 C CA . PHE A 1 87 ? -1.041 18.959 -15.361 1.00 78.94 87 PHE A CA 1
ATOM 653 C C . PHE A 1 87 ? -0.488 19.879 -16.456 1.00 78.94 87 PHE A C 1
ATOM 655 O O . PHE A 1 87 ? -1.039 19.905 -17.555 1.00 78.94 87 PHE A O 1
ATOM 662 N N . MET A 1 88 ? 0.606 20.590 -16.181 1.00 84.19 88 MET A N 1
ATOM 663 C CA . MET A 1 88 ? 1.253 21.489 -17.138 1.00 84.19 88 MET A CA 1
ATOM 664 C C . MET A 1 88 ? 1.834 20.742 -18.341 1.00 84.19 88 MET A C 1
ATOM 666 O O . MET A 1 88 ? 1.750 21.241 -19.459 1.00 84.19 88 MET A O 1
ATOM 670 N N . SER A 1 89 ? 2.387 19.548 -18.126 1.00 81.81 89 SER A N 1
ATOM 671 C CA . SER A 1 89 ? 2.979 18.737 -19.195 1.00 81.81 89 SER A CA 1
ATOM 672 C C . SER A 1 89 ? 1.933 17.963 -20.014 1.00 81.81 89 SER A C 1
ATOM 674 O O . SER A 1 89 ? 2.029 17.880 -21.236 1.00 81.81 89 SER A O 1
ATOM 676 N N . MET A 1 90 ? 0.891 17.433 -19.363 1.00 79.31 90 MET A N 1
ATOM 677 C CA . MET A 1 90 ? -0.047 16.483 -19.981 1.00 79.31 90 MET A CA 1
ATOM 678 C C . MET A 1 90 ? -1.446 17.050 -20.261 1.00 79.31 90 MET A C 1
ATOM 680 O O . MET A 1 90 ? -2.256 16.384 -20.905 1.00 79.31 90 MET A O 1
ATOM 684 N N . GLY A 1 91 ? -1.786 18.231 -19.736 1.00 81.75 91 GLY A N 1
ATOM 685 C CA . GLY A 1 91 ? -3.118 18.837 -19.868 1.00 81.75 91 GLY A CA 1
ATOM 686 C C . GLY A 1 91 ? -4.240 18.076 -19.147 1.00 81.75 91 GLY A C 1
ATOM 687 O O . GLY A 1 91 ? -5.422 18.325 -19.386 1.00 81.75 91 GLY A O 1
ATOM 688 N N . GLN A 1 92 ? -3.902 17.124 -18.273 1.00 71.56 92 GLN A N 1
ATOM 689 C CA . GLN A 1 92 ? -4.854 16.253 -17.583 1.00 71.56 92 GLN A CA 1
ATOM 690 C C . GLN A 1 92 ? -4.569 16.215 -16.076 1.00 71.56 92 GLN A C 1
ATOM 692 O O . GLN A 1 92 ? -3.424 16.323 -15.648 1.00 71.56 92 GLN A O 1
ATOM 697 N N . ARG A 1 93 ? -5.609 16.059 -15.245 1.00 72.75 93 ARG A N 1
ATOM 698 C CA . ARG A 1 93 ? -5.459 15.932 -13.783 1.00 72.75 93 ARG A CA 1
ATOM 699 C C . ARG A 1 93 ? -5.208 14.476 -13.386 1.00 72.75 93 ARG A C 1
ATOM 701 O O . ARG A 1 93 ? -5.852 13.576 -13.920 1.00 72.75 93 ARG A O 1
ATOM 708 N N . CYS A 1 94 ? -4.344 14.249 -12.398 1.00 57.28 94 CYS A N 1
ATOM 709 C CA . CYS A 1 94 ? -4.234 12.949 -11.733 1.00 57.28 94 CYS A CA 1
ATOM 710 C C . CYS A 1 94 ? -5.480 12.707 -10.865 1.00 57.28 94 CYS A C 1
ATOM 712 O O . CYS A 1 94 ? -5.675 13.415 -9.874 1.00 57.28 94 CYS A O 1
ATOM 714 N N . SER A 1 95 ? -6.323 11.732 -11.217 1.00 56.97 95 SER A N 1
ATOM 715 C CA . SER A 1 95 ? -7.406 11.260 -10.346 1.00 56.97 95 SER A CA 1
ATOM 716 C C . SER A 1 95 ? -6.922 10.143 -9.421 1.00 56.97 95 SER A C 1
ATOM 718 O O . SER A 1 95 ? -5.986 9.402 -9.729 1.00 56.97 95 SER A O 1
ATOM 720 N N . ALA A 1 96 ? -7.568 10.042 -8.261 1.00 44.53 96 ALA A N 1
ATOM 721 C CA . ALA A 1 96 ? -7.464 8.871 -7.409 1.00 44.53 96 ALA A CA 1
ATOM 722 C C . ALA A 1 96 ? -8.380 7.766 -7.949 1.00 44.53 96 ALA A C 1
ATOM 724 O O . ALA A 1 96 ? -9.454 8.058 -8.465 1.00 44.53 96 ALA A O 1
ATOM 725 N N . PHE A 1 97 ? -7.897 6.536 -7.811 1.00 47.03 97 PHE A N 1
ATOM 726 C CA . PHE A 1 97 ? -8.481 5.263 -8.223 1.00 47.03 97 PHE A CA 1
ATOM 727 C C . PHE A 1 97 ? -10.010 5.158 -8.109 1.00 47.03 97 PHE A C 1
ATOM 729 O O . PHE A 1 97 ? -10.575 5.500 -7.068 1.00 47.03 97 PHE A O 1
ATOM 736 N N . ASP A 1 98 ? -10.625 4.558 -9.129 1.00 33.62 98 ASP A N 1
ATOM 737 C CA . ASP A 1 98 ? -11.962 3.973 -9.049 1.00 33.62 98 ASP A CA 1
ATOM 738 C C . ASP A 1 98 ? -11.823 2.525 -8.559 1.00 33.62 98 ASP A C 1
ATOM 740 O O . ASP A 1 98 ? -11.215 1.685 -9.225 1.00 33.62 98 ASP A O 1
ATOM 744 N N . VAL A 1 99 ? -12.345 2.235 -7.367 1.00 36.25 99 VAL A N 1
ATOM 745 C CA . VAL A 1 99 ? -12.420 0.872 -6.830 1.00 36.25 99 VAL A CA 1
ATOM 746 C C . VAL A 1 99 ? -13.825 0.350 -7.095 1.00 36.25 99 VAL A C 1
ATOM 748 O O . VAL A 1 99 ? -14.782 0.759 -6.447 1.00 36.25 99 VAL A O 1
ATOM 751 N N . GLY A 1 100 ? -13.940 -0.557 -8.062 1.00 39.97 100 GLY A N 1
ATOM 752 C CA . GLY A 1 100 ? -15.151 -1.327 -8.343 1.00 39.97 100 GLY A CA 1
ATOM 753 C C . GLY A 1 100 ? -15.208 -2.633 -7.550 1.00 39.97 100 GLY A C 1
ATOM 754 O O . GLY A 1 100 ? -15.492 -3.675 -8.129 1.00 39.97 100 GLY A O 1
ATOM 755 N N . ALA A 1 101 ? -14.893 -2.604 -6.253 1.00 47.75 101 ALA A N 1
ATOM 756 C CA . ALA A 1 101 ? -15.210 -3.719 -5.366 1.00 47.75 101 ALA A CA 1
ATOM 757 C C . ALA A 1 101 ? -16.632 -3.505 -4.836 1.00 47.75 101 ALA A C 1
ATOM 759 O O . ALA A 1 101 ? -16.968 -2.402 -4.402 1.00 47.75 101 ALA A O 1
ATOM 760 N N . ALA A 1 102 ? -17.477 -4.537 -4.892 1.00 53.78 102 ALA A N 1
ATOM 761 C CA . ALA A 1 102 ? -18.784 -4.486 -4.247 1.00 53.78 102 ALA A CA 1
ATOM 762 C C . ALA A 1 102 ? -18.581 -4.151 -2.763 1.00 53.78 102 ALA A C 1
ATOM 764 O O . ALA A 1 102 ? -17.800 -4.821 -2.080 1.00 53.78 102 ALA A O 1
ATOM 765 N N . GLU A 1 103 ? -19.247 -3.098 -2.285 1.00 63.25 103 GLU A N 1
ATOM 766 C CA . GLU A 1 103 ? -19.144 -2.664 -0.895 1.00 63.25 103 GLU A CA 1
ATOM 767 C C . GLU A 1 103 ? -19.397 -3.859 0.032 1.00 63.25 103 GLU A C 1
ATOM 769 O O . GLU A 1 103 ? -20.442 -4.508 -0.020 1.00 63.25 103 GLU A O 1
ATOM 774 N N . GLY A 1 104 ? -18.402 -4.172 0.856 1.00 69.25 104 GLY A N 1
ATOM 775 C CA . GLY A 1 104 ? -18.497 -5.219 1.856 1.00 69.25 104 GLY A CA 1
ATOM 776 C C . GLY A 1 104 ? -17.858 -6.567 1.510 1.00 69.25 104 GLY A C 1
ATOM 777 O O . GLY A 1 104 ? -17.961 -7.477 2.334 1.00 69.25 104 GLY A O 1
ATOM 778 N N . PHE A 1 105 ? -17.218 -6.730 0.346 1.00 77.94 105 PHE A N 1
ATOM 779 C CA . PHE A 1 105 ? -16.530 -7.975 -0.015 1.00 77.94 105 PHE A CA 1
ATOM 780 C C . PHE A 1 105 ? -15.258 -8.221 0.821 1.00 77.94 105 PHE A C 1
ATOM 782 O O . PHE A 1 105 ? -14.336 -7.414 0.810 1.00 77.94 105 PHE A O 1
ATOM 789 N N . TYR A 1 106 ? -15.181 -9.369 1.505 1.00 81.81 106 TYR A N 1
ATOM 790 C CA . TYR A 1 106 ? -14.053 -9.727 2.388 1.00 81.81 106 TYR A CA 1
ATOM 791 C C . TYR A 1 106 ? -12.899 -10.471 1.689 1.00 81.81 106 TYR A C 1
ATOM 793 O O . TYR A 1 106 ? -11.876 -10.745 2.317 1.00 81.81 106 TYR A O 1
ATOM 801 N N . GLY A 1 107 ? -13.078 -10.907 0.439 1.00 79.25 107 GLY A N 1
ATOM 802 C CA . GLY A 1 107 ? -12.072 -11.692 -0.281 1.00 79.25 107 GLY A CA 1
ATOM 803 C C . GLY A 1 107 ? -10.980 -10.846 -0.936 1.00 79.25 107 GLY A C 1
ATOM 804 O O . GLY A 1 107 ? -10.929 -9.635 -0.773 1.00 79.25 107 GLY A O 1
ATOM 805 N N . ASN A 1 108 ? -10.109 -11.500 -1.707 1.00 79.62 108 ASN A N 1
ATOM 806 C CA . ASN A 1 108 ? -9.211 -10.800 -2.624 1.00 79.62 108 ASN A CA 1
ATOM 807 C C . ASN A 1 108 ? -9.960 -10.452 -3.906 1.00 79.62 108 ASN A C 1
ATOM 809 O O . ASN A 1 108 ? -10.500 -11.347 -4.557 1.00 79.62 108 ASN A O 1
ATOM 813 N N . CYS A 1 109 ? -9.945 -9.182 -4.288 1.00 74.81 109 CYS A N 1
ATOM 814 C CA . CYS A 1 109 ? -10.422 -8.733 -5.589 1.00 74.81 109 CYS A CA 1
ATOM 815 C C . CYS A 1 109 ? -9.505 -7.629 -6.133 1.00 74.81 109 CYS A C 1
ATOM 817 O O . CYS A 1 109 ? -9.946 -6.523 -6.450 1.00 74.81 109 CYS A O 1
ATOM 819 N N . PHE A 1 110 ? -8.211 -7.934 -6.239 1.00 79.81 110 PHE A N 1
ATOM 820 C CA . PHE A 1 110 ? -7.224 -7.033 -6.822 1.00 79.81 110 PHE A CA 1
ATOM 821 C C . PHE A 1 110 ? -6.491 -7.706 -7.983 1.00 79.81 110 PHE A C 1
ATOM 823 O O . PHE A 1 110 ? -6.219 -8.904 -7.955 1.00 79.81 110 PHE A O 1
ATOM 830 N N . TYR A 1 111 ? -6.153 -6.902 -8.986 1.00 79.69 111 TYR A N 1
ATOM 831 C CA . TYR A 1 111 ? -5.328 -7.293 -10.123 1.00 79.69 111 TYR A CA 1
ATOM 832 C C . TYR A 1 111 ? -4.144 -6.323 -10.194 1.00 79.69 111 TYR A C 1
ATOM 834 O O . TYR A 1 111 ? -4.369 -5.107 -10.140 1.00 79.69 111 TYR A O 1
ATOM 842 N N . PRO A 1 112 ? -2.891 -6.809 -10.267 1.00 83.12 112 PRO A N 1
ATOM 843 C CA . PRO A 1 112 ? -1.734 -5.931 -10.336 1.00 83.12 112 PRO A CA 1
ATOM 844 C C . PRO A 1 112 ? -1.758 -5.127 -11.639 1.00 83.12 112 PRO A C 1
ATOM 846 O O . PRO A 1 112 ? -1.994 -5.660 -12.722 1.00 83.12 112 PRO A O 1
ATOM 849 N N . VAL A 1 113 ? -1.503 -3.824 -11.527 1.00 85.38 113 VAL A N 1
ATOM 850 C CA . VAL A 1 113 ? -1.276 -2.956 -12.685 1.00 85.38 113 VAL A CA 1
ATOM 851 C C . VAL A 1 113 ? 0.225 -2.851 -12.891 1.00 85.38 113 VAL A C 1
ATOM 853 O O . VAL A 1 113 ? 0.904 -2.132 -12.157 1.00 85.38 113 VAL A O 1
ATOM 856 N N . THR A 1 114 ? 0.731 -3.565 -13.890 1.00 87.25 114 THR A N 1
ATOM 857 C CA . THR A 1 114 ? 2.165 -3.625 -14.182 1.00 87.25 114 THR A CA 1
ATOM 858 C C . THR A 1 114 ? 2.541 -2.620 -15.267 1.00 87.25 114 THR A C 1
ATOM 860 O O . THR A 1 114 ? 1.901 -2.535 -16.317 1.00 87.25 114 THR A O 1
ATOM 863 N N . VAL A 1 115 ? 3.613 -1.870 -15.021 1.00 89.25 115 VAL A N 1
ATOM 864 C CA . VAL A 1 115 ? 4.292 -1.022 -16.006 1.00 89.25 115 VAL A CA 1
ATOM 865 C C . VAL A 1 115 ? 5.728 -1.512 -16.114 1.00 89.25 115 VAL A C 1
ATOM 867 O O . VAL A 1 115 ? 6.376 -1.739 -15.097 1.00 89.25 115 VAL A O 1
ATOM 870 N N . THR A 1 116 ? 6.232 -1.660 -17.336 1.00 89.81 116 THR A N 1
ATOM 871 C CA . THR A 1 116 ? 7.625 -2.039 -17.590 1.00 89.81 116 THR A CA 1
ATOM 872 C C . THR A 1 116 ? 8.282 -0.978 -18.457 1.00 89.81 116 THR A C 1
ATOM 874 O O . THR A 1 116 ? 7.736 -0.588 -19.487 1.00 89.81 116 THR A O 1
ATOM 877 N N . CYS A 1 117 ? 9.446 -0.513 -18.021 1.00 89.19 117 CYS A N 1
ATOM 878 C CA . CYS A 1 117 ? 10.307 0.442 -18.712 1.00 89.19 117 CYS A CA 1
ATOM 879 C C . CYS A 1 117 ? 11.763 0.112 -18.374 1.00 89.19 117 CYS A C 1
ATOM 881 O O . CYS A 1 117 ? 12.036 -0.541 -17.364 1.00 89.19 117 CYS A O 1
ATOM 883 N N . SER A 1 118 ? 12.698 0.503 -19.235 1.00 92.69 118 SER A N 1
ATOM 884 C CA . SER A 1 118 ? 14.119 0.314 -18.948 1.00 92.69 118 SER A CA 1
ATOM 885 C C . SER A 1 118 ? 14.572 1.257 -17.832 1.00 92.69 118 SER A C 1
ATOM 887 O O . SER A 1 118 ? 14.076 2.377 -17.705 1.00 92.69 118 SER A O 1
ATOM 889 N N . SER A 1 119 ? 15.566 0.838 -17.047 1.00 89.56 119 SER A N 1
ATOM 890 C CA . SER A 1 119 ? 16.163 1.702 -16.021 1.00 89.56 119 SER A CA 1
ATOM 891 C C . SER A 1 119 ? 16.724 2.998 -16.611 1.00 89.56 119 SER A C 1
ATOM 893 O O . SER A 1 119 ? 16.648 4.036 -15.964 1.00 89.56 119 SER A O 1
ATOM 895 N N . ALA A 1 120 ? 17.223 2.963 -17.851 1.00 91.56 120 ALA A N 1
ATOM 896 C CA . ALA A 1 120 ? 17.679 4.147 -18.571 1.00 91.56 120 ALA A CA 1
ATOM 897 C C . ALA A 1 120 ? 16.532 5.135 -18.837 1.00 91.56 120 ALA A C 1
ATOM 899 O O . ALA A 1 120 ? 16.670 6.313 -18.523 1.00 91.56 120 ALA A O 1
ATOM 900 N N . GLU A 1 121 ? 15.390 4.663 -19.350 1.00 90.69 121 GLU A N 1
ATOM 901 C CA . GLU A 1 121 ? 14.211 5.513 -19.579 1.00 90.69 121 GLU A CA 1
ATOM 902 C C . GLU A 1 121 ? 13.701 6.138 -18.278 1.00 90.69 121 GLU A C 1
ATOM 904 O O . GLU A 1 121 ? 13.381 7.322 -18.270 1.00 90.69 121 GLU A O 1
ATOM 909 N N . VAL A 1 122 ? 13.671 5.377 -17.176 1.00 88.88 122 VAL A N 1
ATOM 910 C CA . VAL A 1 122 ? 13.265 5.900 -15.860 1.00 88.88 122 VAL A CA 1
ATOM 911 C C . VAL A 1 122 ? 14.269 6.921 -15.330 1.00 88.88 122 VAL A C 1
ATOM 913 O O . VAL A 1 122 ? 13.861 7.965 -14.838 1.00 88.88 122 VAL A O 1
ATOM 916 N N . ALA A 1 123 ? 15.569 6.640 -15.438 1.00 86.88 123 ALA A N 1
ATOM 917 C CA . ALA A 1 123 ? 16.619 7.500 -14.896 1.00 86.88 123 ALA A CA 1
ATOM 918 C C . ALA A 1 123 ? 16.766 8.826 -15.658 1.00 86.88 123 ALA A C 1
ATOM 920 O O . ALA A 1 123 ? 17.142 9.832 -15.063 1.00 86.88 123 ALA A O 1
ATOM 921 N N . THR A 1 124 ? 16.496 8.834 -16.967 1.00 89.94 124 THR A N 1
ATOM 922 C CA . THR A 1 124 ? 16.553 10.056 -17.793 1.00 89.94 124 THR A CA 1
ATOM 923 C C . THR A 1 124 ? 15.205 10.754 -17.957 1.00 89.94 124 THR A C 1
ATOM 925 O O . THR A 1 124 ? 15.162 11.870 -18.469 1.00 89.94 124 THR A O 1
ATOM 928 N N . GLY A 1 125 ? 14.113 10.077 -17.601 1.00 86.75 125 GLY A N 1
ATOM 929 C CA . GLY A 1 125 ? 12.752 10.578 -17.743 1.00 86.75 125 GLY A CA 1
ATOM 930 C C . GLY A 1 125 ? 12.329 11.463 -16.577 1.00 86.75 125 GLY A C 1
ATOM 931 O O . GLY A 1 125 ? 12.901 11.427 -15.489 1.00 86.75 125 GLY A O 1
ATOM 932 N N . GLU A 1 126 ? 11.274 12.239 -16.794 1.00 86.94 126 GLU A N 1
ATOM 933 C CA . GLU A 1 126 ? 10.679 13.044 -15.734 1.00 86.94 126 GLU A CA 1
ATOM 934 C C . GLU A 1 126 ? 9.668 12.207 -14.938 1.00 86.94 126 GLU A C 1
ATOM 936 O O . GLU A 1 126 ? 9.046 11.272 -15.451 1.00 86.94 126 GLU A O 1
ATOM 941 N N . VAL A 1 127 ? 9.392 12.595 -13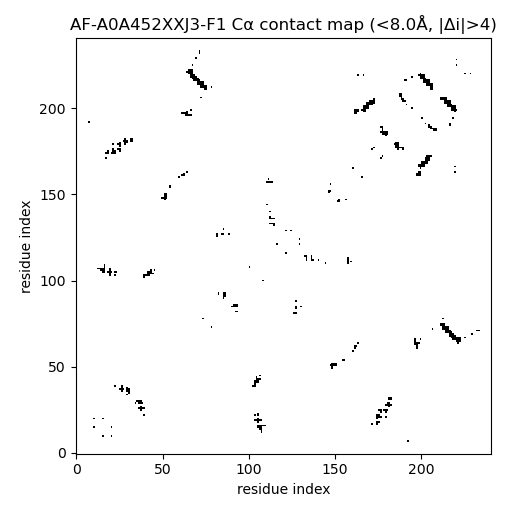.689 1.00 85.00 127 VAL A N 1
ATOM 942 C CA . VAL A 1 127 ? 8.352 11.944 -12.859 1.00 85.00 127 VAL A CA 1
ATOM 943 C C . VAL A 1 127 ? 7.000 11.889 -13.589 1.00 85.00 127 VAL A C 1
ATOM 945 O O . VAL A 1 127 ? 6.234 10.935 -13.437 1.00 85.00 127 VAL A O 1
ATOM 948 N N . VAL A 1 128 ? 6.713 12.891 -14.424 1.00 85.69 128 VAL A N 1
ATOM 949 C CA . VAL A 1 128 ? 5.508 12.961 -15.260 1.00 85.69 128 VAL A CA 1
ATOM 950 C C . VAL A 1 128 ? 5.405 11.786 -16.236 1.00 85.69 128 VAL A C 1
ATOM 952 O O . VAL A 1 128 ? 4.302 11.275 -16.438 1.00 85.69 128 VAL A O 1
ATOM 955 N N . ASP A 1 129 ? 6.519 11.331 -16.812 1.00 87.19 129 ASP A N 1
ATOM 956 C CA . ASP A 1 129 ? 6.534 10.200 -17.741 1.00 87.19 129 ASP A CA 1
ATOM 957 C C . ASP A 1 129 ? 6.150 8.900 -17.028 1.00 87.19 129 ASP A C 1
ATOM 959 O O . ASP A 1 129 ? 5.324 8.133 -17.534 1.00 87.19 129 ASP A O 1
ATOM 963 N N . VAL A 1 130 ? 6.660 8.700 -15.807 1.00 88.19 130 VAL A N 1
ATOM 964 C CA . VAL A 1 130 ? 6.295 7.564 -14.947 1.00 88.19 130 VAL A CA 1
ATOM 965 C C . VAL A 1 130 ? 4.814 7.635 -14.562 1.00 88.19 130 VAL A C 1
ATOM 967 O O . VAL A 1 130 ? 4.087 6.647 -14.688 1.00 88.19 130 VAL A O 1
ATOM 970 N N . VAL A 1 131 ? 4.323 8.812 -14.154 1.00 87.94 131 VAL A N 1
ATOM 971 C CA . VAL A 1 131 ? 2.903 9.012 -13.810 1.00 87.94 131 VAL A CA 1
ATOM 972 C C . VAL A 1 131 ? 1.998 8.716 -15.008 1.00 87.94 131 VAL A C 1
ATOM 974 O O . VAL A 1 131 ? 0.962 8.064 -14.845 1.00 87.94 131 VAL A O 1
ATOM 977 N N . ARG A 1 132 ? 2.386 9.155 -16.213 1.00 87.44 132 ARG A N 1
ATOM 978 C CA . ARG A 1 132 ? 1.662 8.860 -17.456 1.00 87.44 132 ARG A CA 1
ATOM 979 C C . ARG A 1 132 ? 1.596 7.356 -17.698 1.00 87.44 132 ARG A C 1
ATOM 981 O O . ARG A 1 132 ? 0.499 6.831 -17.859 1.00 87.44 132 ARG A O 1
ATOM 988 N N . ALA A 1 133 ? 2.730 6.659 -17.647 1.00 89.00 133 ALA A N 1
ATOM 989 C CA . ALA A 1 133 ? 2.782 5.219 -17.887 1.00 89.00 133 ALA A CA 1
ATOM 990 C C . ALA A 1 133 ? 1.893 4.430 -16.905 1.00 89.00 133 ALA A C 1
ATOM 992 O O . ALA A 1 133 ? 1.119 3.563 -17.320 1.00 89.00 133 ALA A O 1
ATOM 993 N N . VAL A 1 134 ? 1.930 4.787 -15.614 1.00 88.56 134 VAL A N 1
ATOM 994 C CA . VAL A 1 134 ? 1.059 4.200 -14.580 1.00 88.56 134 VAL A CA 1
ATOM 995 C C . VAL A 1 134 ? -0.415 4.466 -14.871 1.00 88.56 134 VAL A C 1
ATOM 997 O O . VAL A 1 134 ? -1.245 3.568 -14.729 1.00 88.56 134 VAL A O 1
ATOM 1000 N N . ARG A 1 135 ? -0.774 5.684 -15.284 1.00 85.75 135 ARG A N 1
ATOM 1001 C CA . ARG A 1 135 ? -2.164 6.024 -15.599 1.00 85.75 135 ARG A CA 1
ATOM 1002 C C . ARG A 1 135 ? -2.671 5.286 -16.831 1.00 85.75 135 ARG A C 1
ATOM 1004 O O . ARG A 1 135 ? -3.783 4.765 -16.792 1.00 85.75 135 ARG A O 1
ATOM 1011 N N . ASP A 1 136 ? -1.871 5.222 -17.885 1.00 88.31 136 ASP A N 1
ATOM 1012 C CA . ASP A 1 136 ? -2.239 4.528 -19.114 1.00 88.31 136 ASP A CA 1
ATOM 1013 C C . ASP A 1 136 ? -2.438 3.031 -18.848 1.00 88.31 136 ASP A C 1
ATOM 1015 O O . ASP A 1 136 ? -3.388 2.438 -19.356 1.00 88.31 136 ASP A O 1
ATOM 1019 N N . ALA A 1 137 ? -1.600 2.423 -18.001 1.00 88.31 137 ALA A N 1
ATOM 1020 C CA . ALA A 1 137 ? -1.784 1.040 -17.564 1.00 88.31 137 ALA A CA 1
ATOM 1021 C C . ALA A 1 137 ? -3.067 0.853 -16.739 1.00 88.31 137 ALA A C 1
ATOM 1023 O O . ALA A 1 137 ? -3.854 -0.047 -17.028 1.00 88.31 137 ALA A O 1
ATOM 1024 N N . LYS A 1 138 ? -3.348 1.742 -15.776 1.00 85.31 138 LYS A N 1
ATOM 1025 C CA . LYS A 1 138 ? -4.608 1.710 -15.006 1.00 85.31 138 LYS A CA 1
ATOM 1026 C C . LYS A 1 138 ? -5.840 1.847 -15.901 1.00 85.31 138 LYS A C 1
ATOM 1028 O O . LYS A 1 138 ? -6.822 1.147 -15.684 1.00 85.31 138 LYS A O 1
ATOM 1033 N N . ALA A 1 139 ? -5.789 2.717 -16.910 1.00 86.00 139 ALA A N 1
ATOM 1034 C CA . ALA A 1 139 ? -6.899 2.941 -17.834 1.00 86.00 139 ALA A CA 1
ATOM 1035 C C . ALA A 1 139 ? -7.226 1.703 -18.686 1.00 86.00 139 ALA A C 1
ATOM 1037 O O . ALA A 1 139 ? -8.374 1.522 -19.087 1.00 86.00 139 ALA A O 1
ATOM 1038 N N . ARG A 1 140 ? -6.237 0.838 -18.946 1.00 87.44 140 ARG A N 1
ATOM 1039 C CA . ARG A 1 140 ? -6.435 -0.421 -19.677 1.00 87.44 140 ARG A CA 1
ATOM 1040 C C . ARG A 1 140 ? -6.923 -1.571 -18.798 1.00 87.44 140 ARG A C 1
ATOM 1042 O O . ARG A 1 140 ? -7.512 -2.502 -19.338 1.00 87.44 140 ARG A O 1
ATOM 1049 N N . LEU A 1 141 ? -6.768 -1.484 -17.471 1.00 86.06 141 LEU A N 1
ATOM 1050 C CA . LEU A 1 141 ? -6.992 -2.599 -16.544 1.00 86.06 141 LEU A CA 1
ATOM 1051 C C . LEU A 1 141 ? -8.336 -3.307 -16.744 1.00 86.06 141 LEU A C 1
ATOM 1053 O O . LEU A 1 141 ? -8.362 -4.526 -16.843 1.00 86.06 141 LEU A O 1
ATOM 1057 N N . ALA A 1 142 ? -9.448 -2.571 -16.823 1.00 81.50 142 ALA A N 1
ATOM 1058 C CA . ALA A 1 142 ? -10.768 -3.188 -16.986 1.00 81.50 142 ALA A CA 1
ATOM 1059 C C . ALA A 1 142 ? -10.875 -3.999 -18.292 1.00 81.50 142 ALA A C 1
ATOM 1061 O O . ALA A 1 142 ? -11.424 -5.101 -18.301 1.00 81.50 142 ALA A O 1
ATOM 1062 N N . GLY A 1 143 ? -10.315 -3.473 -19.387 1.00 84.81 143 GLY A N 1
ATOM 1063 C CA . GLY A 1 143 ? -10.252 -4.173 -20.670 1.00 84.81 143 GLY A CA 1
ATOM 1064 C C . GLY A 1 143 ? -9.300 -5.368 -20.637 1.00 84.81 143 GLY A C 1
ATOM 1065 O O . GLY A 1 143 ? -9.632 -6.425 -21.170 1.00 84.81 143 GLY A O 1
ATOM 1066 N N . ASP A 1 144 ? -8.157 -5.228 -19.966 1.00 87.81 144 ASP A N 1
ATOM 1067 C CA . ASP A 1 144 ? -7.171 -6.297 -19.811 1.00 87.81 144 ASP A CA 1
ATOM 1068 C C . ASP A 1 144 ? -7.728 -7.450 -18.962 1.00 87.81 144 ASP A C 1
ATOM 1070 O O . ASP A 1 144 ? -7.615 -8.603 -19.374 1.00 87.81 144 ASP A O 1
ATOM 1074 N N . VAL A 1 145 ? -8.427 -7.159 -17.855 1.00 84.06 145 VAL A N 1
ATOM 1075 C CA . VAL A 1 145 ? -9.097 -8.175 -17.020 1.00 84.06 145 VAL A CA 1
ATOM 1076 C C . VAL A 1 145 ? -10.180 -8.887 -17.823 1.00 84.06 145 VAL A C 1
ATOM 1078 O O . VAL A 1 145 ? -10.243 -10.114 -17.808 1.00 84.06 145 VAL A O 1
ATOM 1081 N N . ALA A 1 146 ? -11.004 -8.148 -18.573 1.00 84.50 146 ALA A N 1
ATOM 1082 C CA . ALA A 1 146 ? -12.034 -8.746 -19.421 1.00 84.50 146 ALA A CA 1
ATOM 1083 C C . ALA A 1 146 ? -11.432 -9.663 -20.500 1.00 84.50 146 ALA A C 1
ATOM 1085 O O . ALA A 1 146 ? -11.929 -10.765 -20.730 1.00 84.50 146 ALA A O 1
ATOM 1086 N N . ARG A 1 147 ? -10.332 -9.238 -21.134 1.00 87.56 147 ARG A N 1
ATOM 1087 C CA . ARG A 1 147 ? -9.595 -10.040 -22.119 1.00 87.56 147 ARG A CA 1
ATOM 1088 C C . ARG A 1 147 ? -8.954 -11.276 -21.484 1.00 87.56 147 ARG A C 1
ATOM 1090 O O . ARG A 1 147 ? -8.962 -12.345 -22.091 1.00 87.56 147 ARG A O 1
ATOM 1097 N N . TRP A 1 148 ? -8.394 -11.147 -20.289 1.00 86.12 148 TRP A N 1
ATOM 1098 C CA . TRP A 1 148 ? -7.790 -12.252 -19.550 1.00 86.12 148 TRP A CA 1
ATOM 1099 C C . TRP A 1 148 ? -8.822 -13.279 -19.089 1.00 86.12 148 TRP A C 1
ATOM 1101 O O . TRP A 1 148 ? -8.600 -14.474 -19.277 1.00 86.12 148 TRP A O 1
ATOM 1111 N N . ALA A 1 149 ? -9.985 -12.832 -18.610 1.00 82.94 149 ALA A N 1
ATOM 1112 C CA . ALA A 1 149 ? -11.072 -13.702 -18.163 1.00 82.94 149 ALA A CA 1
ATOM 1113 C C . ALA A 1 149 ? -11.570 -14.658 -19.264 1.00 82.94 149 ALA A C 1
ATOM 1115 O O . ALA A 1 149 ? -12.084 -15.732 -18.963 1.00 82.94 149 ALA A O 1
ATOM 1116 N N . VAL A 1 150 ? -11.383 -14.298 -20.540 1.00 86.12 150 VAL A N 1
ATOM 1117 C CA . VAL A 1 150 ? -11.727 -15.135 -21.703 1.00 86.12 150 VAL A CA 1
ATOM 1118 C C . VAL A 1 150 ? -10.518 -15.842 -22.338 1.00 86.12 150 VAL A C 1
ATOM 1120 O O . VAL A 1 150 ? -10.629 -16.373 -23.440 1.00 86.12 150 V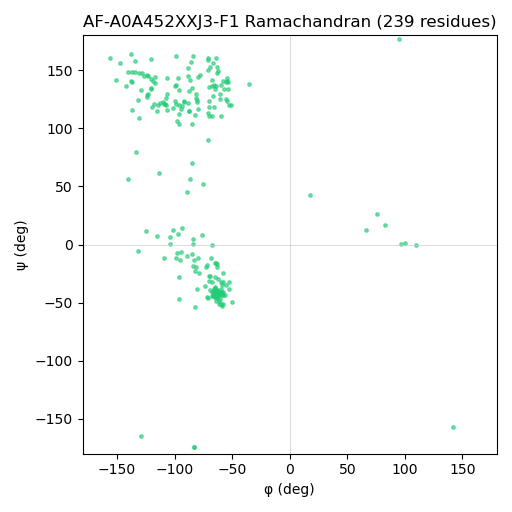AL A O 1
ATOM 1123 N N . GLY A 1 151 ? -9.355 -15.853 -21.677 1.00 86.31 151 GLY A N 1
ATOM 1124 C CA . GLY A 1 151 ? -8.144 -16.526 -22.167 1.00 86.31 151 GLY A CA 1
ATOM 1125 C C . GLY A 1 151 ? -7.419 -15.796 -23.300 1.00 86.31 151 GLY A C 1
ATOM 1126 O O . GLY A 1 151 ? -6.736 -16.420 -24.105 1.00 86.31 151 GLY A O 1
ATOM 1127 N N . GLY A 1 152 ? -7.561 -14.473 -23.398 1.00 87.31 152 GLY A N 1
ATOM 1128 C CA . GLY A 1 152 ? -6.998 -13.672 -24.489 1.00 87.31 152 GLY A CA 1
ATOM 1129 C C . GLY A 1 152 ? -5.486 -13.402 -24.417 1.00 87.31 152 GLY A C 1
ATOM 1130 O O . GLY A 1 152 ? -4.994 -12.587 -25.208 1.00 87.31 152 GLY A O 1
ATOM 1131 N N . PHE A 1 153 ? -4.761 -14.031 -23.487 1.00 86.31 153 PHE A N 1
ATOM 1132 C CA . PHE A 1 153 ? -3.314 -13.893 -23.300 1.00 86.31 153 PHE A CA 1
ATOM 1133 C C . PHE A 1 153 ? -2.614 -15.255 -23.361 1.00 86.31 153 PHE A C 1
ATOM 1135 O O . PHE A 1 153 ? -3.164 -16.264 -22.936 1.00 86.31 153 PHE A O 1
ATOM 1142 N N . ALA A 1 154 ? -1.392 -15.270 -23.900 1.00 85.06 154 ALA A N 1
ATOM 1143 C CA . ALA A 1 154 ? -0.568 -16.479 -24.000 1.00 85.06 154 ALA A CA 1
ATOM 1144 C C . ALA A 1 154 ? 0.195 -16.808 -22.701 1.00 85.06 154 ALA A C 1
ATOM 1146 O O . ALA A 1 154 ? 0.613 -17.945 -22.507 1.00 85.06 154 ALA A O 1
ATOM 1147 N N . GLN A 1 155 ? 0.408 -15.803 -21.852 1.00 83.94 155 GLN A N 1
ATOM 1148 C CA . GLN A 1 155 ? 1.039 -15.886 -20.533 1.00 83.94 155 GLN A CA 1
ATOM 1149 C C . GLN A 1 155 ? 0.190 -15.081 -19.554 1.00 83.94 155 GLN A C 1
ATOM 1151 O O . GLN A 1 155 ? -0.548 -14.196 -19.991 1.00 83.94 155 GLN A O 1
ATOM 1156 N N . ASP A 1 156 ? 0.301 -15.365 -18.257 1.00 83.62 156 ASP A N 1
ATOM 1157 C CA . ASP A 1 156 ? -0.474 -14.651 -17.248 1.00 83.62 156 ASP A CA 1
ATOM 1158 C C . ASP A 1 156 ? 0.022 -13.203 -17.100 1.00 83.62 156 ASP A C 1
ATOM 1160 O O . ASP A 1 156 ? 1.130 -12.989 -16.606 1.00 83.62 156 ASP A O 1
ATOM 1164 N N . PRO A 1 157 ? -0.759 -12.183 -17.520 1.00 83.69 157 PRO A N 1
ATOM 1165 C CA . PRO A 1 157 ? -0.345 -10.788 -17.398 1.00 83.69 157 PRO A CA 1
ATOM 1166 C C . PRO A 1 157 ? -0.296 -10.314 -15.937 1.00 83.69 157 PRO A C 1
ATOM 1168 O O . PRO A 1 157 ? 0.235 -9.235 -15.673 1.00 83.69 157 PRO A O 1
ATOM 1171 N N . TYR A 1 158 ? -0.845 -11.098 -15.002 1.00 85.12 158 TYR A N 1
ATOM 1172 C CA . TYR A 1 158 ? -0.882 -10.794 -13.573 1.00 85.12 158 TYR A CA 1
ATOM 1173 C C . TYR A 1 158 ? 0.133 -11.600 -12.753 1.00 85.12 158 TYR A C 1
ATOM 1175 O O . TYR A 1 158 ? 0.140 -11.504 -11.524 1.00 85.12 158 TYR A O 1
ATOM 1183 N N . GLU A 1 159 ? 1.010 -12.363 -13.414 1.00 83.94 159 GLU A N 1
ATOM 1184 C CA . GLU A 1 159 ? 2.119 -13.049 -12.757 1.00 83.94 159 GLU A CA 1
ATOM 1185 C C . GLU A 1 159 ? 3.055 -12.034 -12.081 1.00 83.94 159 GLU A C 1
ATOM 1187 O O . GLU A 1 159 ? 3.556 -11.092 -12.702 1.00 83.94 159 GLU A O 1
ATOM 1192 N N . LEU A 1 160 ? 3.292 -12.228 -10.783 1.00 84.25 160 LEU A N 1
ATOM 1193 C CA . LEU A 1 160 ? 4.131 -11.339 -9.987 1.00 84.25 160 LEU A CA 1
ATOM 1194 C C . LEU A 1 160 ? 5.608 -11.716 -10.108 1.00 84.25 160 LEU A C 1
ATOM 1196 O O . LEU A 1 160 ? 5.981 -12.879 -9.951 1.00 84.25 160 LEU A O 1
ATOM 1200 N N . ARG A 1 161 ? 6.457 -10.704 -10.312 1.00 83.56 161 ARG A N 1
ATOM 1201 C CA . ARG A 1 161 ? 7.918 -10.840 -10.315 1.00 83.56 161 ARG A CA 1
ATOM 1202 C C . ARG A 1 161 ? 8.505 -10.240 -9.044 1.00 83.56 161 ARG A C 1
ATOM 1204 O O . ARG A 1 161 ? 8.184 -9.115 -8.677 1.00 83.56 161 ARG A O 1
ATOM 1211 N N . PHE A 1 162 ? 9.354 -11.016 -8.378 1.00 87.12 162 PHE A N 1
ATOM 1212 C CA . PHE A 1 162 ? 9.970 -10.682 -7.091 1.00 87.12 162 PHE A CA 1
ATOM 1213 C C . PHE A 1 162 ? 11.478 -10.503 -7.266 1.00 87.12 162 PHE A C 1
ATOM 1215 O O . PHE A 1 162 ? 12.284 -11.274 -6.752 1.00 87.12 162 PHE A O 1
ATOM 1222 N N . THR A 1 163 ? 11.843 -9.524 -8.085 1.00 88.69 163 THR A N 1
ATOM 1223 C CA . THR A 1 163 ? 13.222 -9.192 -8.455 1.00 88.69 163 THR A CA 1
ATOM 1224 C C . THR A 1 163 ? 13.535 -7.753 -8.056 1.00 88.69 163 THR A C 1
ATOM 1226 O O . THR A 1 163 ? 12.627 -6.946 -7.861 1.00 88.69 163 THR A O 1
ATOM 1229 N N . TYR A 1 164 ? 14.821 -7.413 -7.925 1.00 89.25 164 TYR A N 1
ATOM 1230 C CA . TYR A 1 164 ? 15.244 -6.077 -7.482 1.00 89.25 164 TYR A CA 1
ATOM 1231 C C . TYR A 1 164 ? 14.830 -4.941 -8.441 1.00 89.25 164 TYR A C 1
ATOM 1233 O O . TYR A 1 164 ? 14.744 -3.784 -8.043 1.00 89.25 164 TYR A O 1
ATOM 1241 N N . ASP A 1 165 ? 14.516 -5.269 -9.696 1.00 89.75 165 ASP A N 1
ATOM 1242 C CA . ASP A 1 165 ? 13.997 -4.345 -10.712 1.00 89.75 165 ASP A CA 1
ATOM 1243 C C . ASP A 1 165 ? 12.469 -4.129 -10.645 1.00 89.75 165 ASP A C 1
ATOM 1245 O O . ASP A 1 165 ? 11.914 -3.384 -11.453 1.00 89.75 165 ASP A O 1
ATOM 1249 N N . SER A 1 166 ? 11.777 -4.772 -9.698 1.00 90.31 166 SER A N 1
ATOM 1250 C CA . SER A 1 166 ? 10.322 -4.715 -9.545 1.00 90.31 166 SER A CA 1
ATOM 1251 C C . SER A 1 166 ? 9.942 -4.020 -8.237 1.00 90.31 166 SER A C 1
ATOM 1253 O O . SER A 1 166 ? 10.272 -4.501 -7.158 1.00 90.31 166 SER A O 1
ATOM 1255 N N . LEU A 1 167 ? 9.201 -2.910 -8.320 1.00 91.56 167 LEU A N 1
ATOM 1256 C CA . LEU A 1 167 ? 8.688 -2.177 -7.156 1.00 91.56 167 LEU A CA 1
ATOM 1257 C C . LEU A 1 167 ? 7.173 -2.357 -7.015 1.00 91.56 167 LEU A C 1
ATOM 1259 O O . LEU A 1 167 ? 6.401 -1.948 -7.883 1.00 91.56 167 LEU A O 1
ATOM 1263 N N . PHE A 1 168 ? 6.737 -2.888 -5.874 1.00 91.31 168 PHE A N 1
ATOM 1264 C CA . PHE A 1 168 ? 5.324 -2.982 -5.517 1.00 91.31 168 PHE A CA 1
ATOM 1265 C C . PHE A 1 168 ? 4.878 -1.712 -4.799 1.00 91.31 168 PHE A C 1
ATOM 1267 O O . PHE A 1 168 ? 5.411 -1.374 -3.748 1.00 91.31 168 PHE A O 1
ATOM 1274 N N . VAL A 1 169 ? 3.872 -1.016 -5.329 1.00 91.38 169 VAL A N 1
ATOM 1275 C CA . VAL A 1 169 ? 3.323 0.191 -4.694 1.00 91.38 169 VAL A CA 1
ATOM 1276 C C . VAL A 1 169 ? 1.903 -0.082 -4.214 1.00 91.38 169 VAL A C 1
ATOM 1278 O O . VAL A 1 169 ? 1.034 -0.427 -5.015 1.00 91.38 169 VAL A O 1
ATOM 1281 N N . SER A 1 170 ? 1.654 0.083 -2.914 1.00 89.94 170 SER A N 1
ATOM 1282 C CA . SER A 1 170 ? 0.343 -0.143 -2.296 1.00 89.94 170 SER A CA 1
ATOM 1283 C C . SER A 1 170 ? -0.132 1.108 -1.565 1.00 89.94 170 SER A C 1
ATOM 1285 O O . SER A 1 170 ? 0.586 1.655 -0.733 1.00 89.94 170 SER A O 1
ATOM 1287 N N . ASP A 1 171 ? -1.344 1.568 -1.870 1.00 89.88 171 ASP A N 1
ATOM 1288 C CA . ASP A 1 171 ? -1.965 2.713 -1.204 1.00 89.88 171 ASP A CA 1
ATOM 1289 C C . ASP A 1 171 ? -2.890 2.236 -0.077 1.00 89.88 171 ASP A C 1
ATOM 1291 O O . ASP A 1 171 ? -3.917 1.603 -0.316 1.00 89.88 171 ASP A O 1
ATOM 1295 N N . TRP A 1 172 ? -2.503 2.534 1.161 1.00 92.62 172 TRP A N 1
ATOM 1296 C CA . TRP A 1 172 ? -3.223 2.185 2.382 1.00 92.62 172 TRP A CA 1
ATOM 1297 C C . TRP A 1 172 ? -4.153 3.295 2.872 1.00 92.62 172 TRP A C 1
ATOM 1299 O O . TRP A 1 172 ? -4.929 3.076 3.802 1.00 92.62 172 TRP A O 1
ATOM 1309 N N . THR A 1 173 ? -4.127 4.477 2.246 1.00 87.94 173 THR A N 1
ATOM 1310 C CA . THR A 1 173 ? -4.884 5.656 2.703 1.00 87.94 173 THR A CA 1
ATOM 1311 C C . THR A 1 173 ? -6.400 5.480 2.637 1.00 87.94 173 THR A C 1
ATOM 1313 O O . THR A 1 173 ? -7.129 6.254 3.250 1.00 87.94 173 THR A O 1
ATOM 1316 N N . ARG A 1 174 ? -6.882 4.471 1.902 1.00 87.38 174 ARG A N 1
ATOM 1317 C CA . ARG A 1 174 ? -8.310 4.183 1.693 1.00 87.38 174 ARG A CA 1
ATOM 1318 C C . ARG A 1 174 ? -8.716 2.766 2.082 1.00 87.38 174 ARG A C 1
ATOM 1320 O O . ARG A 1 174 ? -9.808 2.334 1.732 1.00 87.38 174 ARG A O 1
ATOM 1327 N N . LEU A 1 175 ? -7.847 2.033 2.777 1.00 90.06 175 LEU A N 1
ATOM 1328 C CA . LEU A 1 175 ? -8.138 0.646 3.137 1.00 90.06 175 LEU A CA 1
ATOM 1329 C C . LEU A 1 175 ? -9.065 0.515 4.348 1.00 90.06 175 LEU A C 1
ATOM 1331 O O . LEU A 1 175 ? -9.559 -0.574 4.596 1.00 90.06 175 LEU A O 1
ATOM 1335 N N . GLY A 1 176 ? -9.328 1.590 5.095 1.00 91.25 176 GLY A N 1
ATOM 1336 C CA . GLY A 1 176 ? -10.133 1.528 6.318 1.00 91.25 176 GLY A CA 1
ATOM 1337 C C . GLY A 1 176 ? -9.297 1.414 7.600 1.00 91.25 176 GLY A C 1
ATOM 1338 O O . GLY A 1 176 ? -9.849 1.318 8.695 1.00 91.25 176 GLY A O 1
ATOM 1339 N N . PHE A 1 177 ? -7.964 1.383 7.503 1.00 93.56 177 PHE A N 1
ATOM 1340 C CA . PHE A 1 177 ? -7.112 1.181 8.677 1.00 93.56 177 PHE A CA 1
ATOM 1341 C C . PHE A 1 177 ? -7.113 2.355 9.660 1.00 93.56 177 PHE A C 1
ATOM 1343 O O . PHE A 1 177 ? -6.898 2.143 10.850 1.00 93.56 177 PHE A O 1
ATOM 1350 N N . LEU A 1 178 ? -7.369 3.576 9.185 1.00 92.75 178 LEU A N 1
ATOM 1351 C CA . LEU A 1 178 ? -7.404 4.783 10.016 1.00 92.75 178 LEU A CA 1
ATOM 1352 C C . LEU A 1 178 ? -8.776 4.997 10.673 1.00 92.75 178 LEU A C 1
ATOM 1354 O O . LEU A 1 178 ? -8.927 5.861 11.527 1.00 92.75 178 LEU A O 1
ATOM 1358 N N . GLU A 1 179 ? -9.771 4.198 10.303 1.00 93.81 179 GLU A N 1
ATOM 1359 C CA . GLU A 1 179 ? -11.153 4.279 10.770 1.00 93.81 179 GLU A CA 1
ATOM 1360 C C . GLU A 1 179 ? -11.457 3.287 11.909 1.00 93.81 179 GLU A C 1
ATOM 1362 O O . GLU A 1 179 ? -12.536 3.341 12.510 1.00 93.81 179 GLU A O 1
ATOM 1367 N N . ALA A 1 180 ? -10.509 2.397 12.227 1.00 94.25 180 ALA A N 1
ATOM 1368 C CA . ALA A 1 180 ? -10.669 1.325 13.204 1.00 94.25 180 ALA A CA 1
ATOM 1369 C C . ALA A 1 180 ? -10.723 1.849 14.654 1.00 94.25 180 ALA A C 1
ATOM 1371 O O . ALA A 1 180 ? -9.706 1.953 15.337 1.00 94.25 180 ALA A O 1
ATOM 1372 N N . ASP A 1 181 ? -11.932 2.149 15.130 1.00 95.19 181 ASP A N 1
ATOM 1373 C CA . ASP A 1 181 ? -12.205 2.607 16.495 1.00 95.19 181 ASP A CA 1
ATOM 1374 C C . ASP A 1 181 ? -12.759 1.476 17.377 1.00 95.19 181 ASP A C 1
ATOM 1376 O O . ASP A 1 181 ? -13.858 0.961 17.149 1.00 95.19 181 ASP A O 1
ATOM 1380 N N . TYR A 1 182 ? -12.004 1.136 18.422 1.00 95.31 182 TYR A N 1
ATOM 1381 C CA . TYR A 1 182 ? -12.350 0.114 19.417 1.00 95.31 182 TYR A CA 1
ATOM 1382 C C . TYR A 1 182 ? -12.994 0.687 20.695 1.00 95.31 182 TYR A C 1
ATOM 1384 O O . TYR A 1 182 ? -13.168 -0.036 21.671 1.00 95.31 182 TYR A O 1
ATOM 1392 N N . GLY A 1 183 ? -13.345 1.977 20.706 1.00 94.38 183 GLY A N 1
ATOM 1393 C CA . GLY A 1 183 ? -13.896 2.700 21.860 1.00 94.38 183 GLY A CA 1
ATOM 1394 C C . GLY A 1 183 ? -12.942 3.733 22.468 1.00 94.38 183 GLY A C 1
ATOM 1395 O O . GLY A 1 183 ? -13.312 4.417 23.421 1.00 94.38 183 GLY A O 1
ATOM 1396 N N . TRP A 1 184 ? -11.737 3.872 21.910 1.00 92.00 184 TRP A N 1
ATOM 1397 C CA . TRP A 1 184 ? -10.716 4.836 22.343 1.00 92.00 184 TRP A CA 1
ATOM 1398 C C . TRP A 1 184 ? -10.397 5.893 21.277 1.00 92.00 184 TRP A C 1
ATOM 1400 O O . TRP A 1 184 ? -9.478 6.690 21.462 1.00 92.00 184 TRP A O 1
ATOM 1410 N N . GLY A 1 185 ? -11.162 5.920 20.184 1.00 92.81 185 GLY A N 1
ATOM 1411 C CA . GLY A 1 185 ? -10.925 6.778 19.032 1.00 92.81 185 GLY A CA 1
ATOM 1412 C C . GLY A 1 185 ? -10.124 6.083 17.930 1.00 92.81 185 GLY A C 1
ATOM 1413 O O . GLY A 1 185 ? -9.709 4.929 18.049 1.00 92.81 185 GLY A O 1
ATOM 1414 N N . ALA A 1 186 ? -9.934 6.811 16.831 1.00 92.62 186 ALA A N 1
ATOM 1415 C CA . ALA A 1 186 ? -9.214 6.343 15.654 1.00 92.62 186 ALA A CA 1
ATOM 1416 C C . ALA A 1 186 ? -7.698 6.186 15.909 1.00 92.62 186 ALA A C 1
ATOM 1418 O O . ALA A 1 186 ? -7.134 6.924 16.728 1.00 92.62 186 ALA A O 1
ATOM 1419 N N . PRO A 1 187 ? -7.007 5.285 15.184 1.00 92.62 187 PRO A N 1
ATOM 1420 C CA . PRO A 1 187 ? -5.563 5.134 15.288 1.00 92.62 187 PRO A CA 1
ATOM 1421 C C . PRO A 1 187 ? -4.825 6.429 14.936 1.00 92.62 187 PRO A C 1
ATOM 1423 O O . PRO A 1 187 ? -5.117 7.089 13.942 1.00 92.62 187 PRO A O 1
ATOM 1426 N N . THR A 1 188 ? -3.805 6.767 15.724 1.00 91.00 188 THR A N 1
ATOM 1427 C CA . THR A 1 188 ? -2.908 7.897 15.429 1.00 91.00 188 THR A CA 1
ATOM 1428 C C . THR A 1 188 ? -1.829 7.536 14.411 1.00 91.00 188 THR A C 1
ATOM 1430 O O . THR A 1 188 ? -1.225 8.428 13.809 1.00 91.00 188 THR A O 1
ATOM 1433 N N . HIS A 1 189 ? -1.568 6.237 14.229 1.00 89.94 189 HIS A N 1
ATOM 1434 C CA . HIS A 1 189 ? -0.560 5.725 13.319 1.00 89.94 189 HIS A CA 1
ATOM 1435 C C . HIS A 1 189 ? -0.926 4.339 12.779 1.00 89.94 189 HIS A C 1
ATOM 1437 O O . HIS A 1 189 ? -1.418 3.490 13.520 1.00 89.94 189 HIS A O 1
ATOM 1443 N N . VAL A 1 190 ? -0.638 4.111 11.498 1.00 92.62 190 VAL A N 1
ATOM 1444 C CA . VAL A 1 190 ? -0.762 2.815 10.822 1.00 92.62 190 VAL A CA 1
ATOM 1445 C C . VAL A 1 190 ? 0.534 2.584 10.057 1.00 92.62 190 VAL A C 1
ATOM 1447 O O . VAL A 1 190 ? 0.930 3.430 9.256 1.00 92.62 190 VAL A O 1
ATOM 1450 N N . VAL A 1 191 ? 1.189 1.455 10.322 1.00 91.75 191 VAL A N 1
ATOM 1451 C CA . VAL A 1 191 ? 2.462 1.070 9.699 1.00 91.75 191 VAL A CA 1
ATOM 1452 C C . VAL A 1 191 ? 2.445 -0.403 9.310 1.00 91.75 191 VAL A C 1
ATOM 1454 O O . VAL A 1 191 ? 1.808 -1.204 10.002 1.00 91.75 191 VAL A O 1
ATOM 1457 N N . PRO A 1 192 ? 3.149 -0.792 8.237 1.00 89.50 192 PRO A N 1
ATOM 1458 C CA . PRO A 1 192 ? 3.460 -2.191 8.000 1.00 89.50 192 PRO A CA 1
ATOM 1459 C C . PRO A 1 192 ? 4.405 -2.696 9.101 1.00 89.50 192 PRO A C 1
ATOM 1461 O O . PRO A 1 192 ? 5.345 -2.010 9.490 1.00 89.50 192 PRO A O 1
ATOM 1464 N N . PHE A 1 193 ? 4.149 -3.900 9.615 1.00 80.31 193 PHE A N 1
ATOM 1465 C CA . PHE A 1 193 ? 4.981 -4.512 10.661 1.00 80.31 193 PHE A CA 1
ATOM 1466 C C . PHE A 1 193 ? 6.031 -5.485 10.110 1.00 80.31 193 PHE A C 1
ATOM 1468 O O . PHE A 1 193 ? 7.070 -5.702 10.727 1.00 80.31 193 PHE A O 1
ATOM 1475 N N . SER A 1 194 ? 5.774 -6.111 8.962 1.00 71.62 194 SER A N 1
ATOM 1476 C CA . SER A 1 194 ? 6.688 -7.095 8.384 1.00 71.62 194 SER A CA 1
ATOM 1477 C C . SER A 1 194 ? 6.811 -6.880 6.890 1.00 71.62 194 SER A C 1
ATOM 1479 O O . SER A 1 194 ? 5.850 -7.054 6.140 1.00 71.62 194 SER A O 1
ATOM 1481 N N . TYR A 1 195 ? 8.016 -6.521 6.472 1.00 76.56 195 TYR A N 1
ATOM 1482 C CA . TYR A 1 195 ? 8.397 -6.551 5.076 1.00 76.56 195 TYR A CA 1
ATOM 1483 C C . TYR A 1 195 ? 8.960 -7.926 4.729 1.00 76.56 195 TYR A C 1
ATOM 1485 O O . TYR A 1 195 ? 9.608 -8.581 5.547 1.00 76.56 195 TYR A O 1
ATOM 1493 N N . HIS A 1 196 ? 8.695 -8.370 3.506 1.00 81.31 196 HIS A N 1
ATOM 1494 C CA . HIS A 1 196 ? 9.218 -9.633 3.014 1.00 81.31 196 HIS A CA 1
ATOM 1495 C C . HIS A 1 196 ? 10.546 -9.358 2.301 1.00 81.31 196 HIS A C 1
ATOM 1497 O O . HIS A 1 196 ? 10.553 -8.571 1.356 1.00 81.31 196 HIS A O 1
ATOM 1503 N N . PRO A 1 197 ? 11.660 -9.997 2.697 1.00 81.75 197 PRO A N 1
ATOM 1504 C CA . PRO A 1 197 ? 12.993 -9.694 2.167 1.00 81.75 197 PRO A CA 1
ATOM 1505 C C . PRO A 1 197 ? 13.173 -10.060 0.687 1.00 81.75 197 PRO A C 1
ATOM 1507 O O . PRO A 1 197 ? 14.238 -9.853 0.143 1.00 81.75 197 PRO A O 1
ATOM 1510 N N . PHE A 1 198 ? 12.160 -10.605 0.014 1.00 83.88 198 PHE A N 1
ATOM 1511 C CA . PHE A 1 198 ? 12.174 -10.892 -1.425 1.00 83.88 198 PHE A CA 1
ATOM 1512 C C . PHE A 1 198 ? 11.351 -9.883 -2.246 1.00 83.88 198 PHE A C 1
ATOM 1514 O O . PHE A 1 198 ? 11.208 -10.041 -3.453 1.00 83.88 198 PHE A O 1
ATOM 1521 N N . MET A 1 199 ? 10.744 -8.877 -1.608 1.00 88.44 199 MET A N 1
ATOM 1522 C CA . MET A 1 199 ? 9.782 -7.978 -2.245 1.00 88.44 199 MET A CA 1
ATOM 1523 C C . MET A 1 199 ? 10.138 -6.521 -1.953 1.00 88.44 199 MET A C 1
ATOM 1525 O O . MET A 1 199 ? 9.926 -6.038 -0.841 1.00 88.44 199 MET A O 1
ATOM 1529 N N . ALA A 1 200 ? 10.621 -5.809 -2.974 1.00 91.75 200 ALA A N 1
ATOM 1530 C CA . ALA A 1 200 ? 10.764 -4.363 -2.900 1.00 91.75 200 ALA A CA 1
ATOM 1531 C C . ALA A 1 200 ? 9.375 -3.709 -2.912 1.00 91.75 200 ALA A C 1
ATOM 1533 O O . ALA A 1 200 ? 8.608 -3.862 -3.865 1.00 91.75 200 ALA A O 1
ATOM 1534 N N . VAL A 1 201 ? 9.031 -2.997 -1.839 1.00 92.12 201 VAL A N 1
ATOM 1535 C CA . VAL A 1 201 ? 7.678 -2.459 -1.640 1.00 92.12 201 VAL A CA 1
ATOM 1536 C C . VAL A 1 201 ? 7.701 -1.032 -1.118 1.00 92.12 201 VAL A C 1
ATOM 1538 O O . VAL A 1 201 ? 8.476 -0.720 -0.221 1.00 92.12 201 VAL A O 1
ATOM 1541 N N . ALA A 1 202 ? 6.798 -0.200 -1.634 1.00 92.56 202 ALA A N 1
ATOM 1542 C CA . ALA A 1 202 ? 6.466 1.122 -1.127 1.00 92.56 202 ALA A CA 1
ATOM 1543 C C . ALA A 1 202 ? 4.983 1.173 -0.727 1.00 92.56 202 ALA A C 1
ATOM 1545 O O . ALA A 1 202 ? 4.081 1.013 -1.552 1.00 92.56 202 ALA A O 1
ATOM 1546 N N . VAL A 1 203 ? 4.724 1.420 0.553 1.00 92.75 203 VAL A N 1
ATOM 1547 C CA . VAL A 1 203 ? 3.388 1.613 1.116 1.00 92.75 203 VAL A CA 1
ATOM 1548 C C . VAL A 1 203 ? 3.126 3.105 1.282 1.00 92.75 203 VAL A C 1
ATOM 1550 O O . VAL A 1 203 ? 3.870 3.805 1.969 1.00 92.75 203 VAL A O 1
ATOM 1553 N N . ILE A 1 204 ? 2.051 3.594 0.672 1.00 92.50 204 ILE A N 1
ATOM 1554 C CA . ILE A 1 204 ? 1.573 4.968 0.822 1.00 92.50 204 ILE A CA 1
ATOM 1555 C C . ILE A 1 204 ? 0.509 4.973 1.918 1.00 92.50 204 ILE A C 1
ATOM 1557 O O . ILE A 1 204 ? -0.533 4.344 1.783 1.00 92.50 204 ILE A O 1
ATOM 1561 N N . GLY A 1 205 ? 0.763 5.679 3.010 1.00 92.06 205 GLY A N 1
ATOM 1562 C CA . GLY A 1 205 ? -0.157 5.853 4.127 1.00 92.06 205 GLY A CA 1
ATOM 1563 C C . GLY A 1 205 ? -0.335 7.320 4.503 1.00 92.06 205 GLY A C 1
ATOM 1564 O O . GLY A 1 205 ? 0.033 8.233 3.758 1.00 92.06 205 GLY A O 1
ATOM 1565 N N . ALA A 1 206 ? -0.890 7.548 5.690 1.00 91.44 206 ALA A N 1
ATOM 1566 C CA . ALA A 1 206 ? -0.997 8.878 6.276 1.00 91.44 206 ALA A CA 1
ATOM 1567 C C . ALA A 1 206 ? 0.154 9.130 7.266 1.00 91.44 206 ALA A C 1
ATOM 1569 O O . ALA A 1 206 ? 0.563 8.213 7.989 1.00 91.44 206 ALA A O 1
ATOM 1570 N N . PRO A 1 207 ? 0.684 10.362 7.336 1.00 90.81 207 PRO A N 1
ATOM 1571 C CA . PRO A 1 207 ? 1.612 10.725 8.394 1.00 90.81 207 PRO A CA 1
ATOM 1572 C C . PRO A 1 207 ? 0.896 10.722 9.764 1.00 90.81 207 PRO A C 1
ATOM 1574 O O . PRO A 1 207 ? -0.324 10.883 9.819 1.00 90.81 207 PRO A O 1
ATOM 1577 N N . PRO A 1 208 ? 1.625 10.551 10.886 1.00 88.50 208 PRO A N 1
ATOM 1578 C CA . PRO A 1 208 ? 1.040 10.609 12.219 1.00 88.50 208 PRO A CA 1
ATOM 1579 C C . PRO A 1 208 ? 0.339 11.946 12.458 1.00 88.50 208 PRO A C 1
ATOM 1581 O O . PRO A 1 208 ? 0.917 13.009 12.198 1.00 88.50 208 PRO A O 1
ATOM 1584 N N . ALA A 1 209 ? -0.874 11.902 13.008 1.00 83.50 209 ALA A N 1
ATOM 1585 C CA . ALA A 1 209 ? -1.588 13.113 13.398 1.00 83.50 209 ALA A CA 1
ATOM 1586 C C . ALA A 1 209 ? -0.720 13.978 14.346 1.00 83.50 209 ALA A C 1
ATOM 1588 O O . ALA A 1 209 ? -0.025 13.428 15.206 1.00 83.50 209 ALA A O 1
ATOM 1589 N N . PRO A 1 210 ? -0.729 15.321 14.217 1.00 88.12 210 PRO A N 1
ATOM 1590 C CA . PRO A 1 210 ? -1.599 16.141 13.366 1.00 88.12 210 PRO A CA 1
ATOM 1591 C C . PRO A 1 210 ? -1.003 16.484 11.985 1.00 88.12 210 PRO A C 1
AT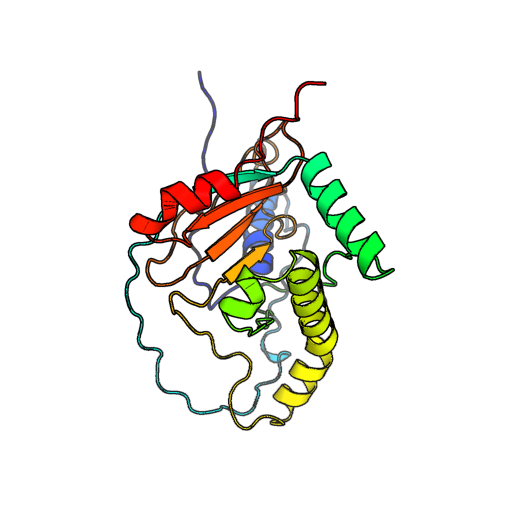OM 1593 O O . PRO A 1 210 ? -1.490 17.405 11.330 1.00 88.12 210 PRO A O 1
ATOM 1596 N N . LYS A 1 211 ? 0.073 15.816 11.542 1.00 87.94 211 LYS A N 1
ATOM 1597 C CA . LYS A 1 211 ? 0.680 16.108 10.235 1.00 87.94 211 LYS A CA 1
ATOM 1598 C C . LYS A 1 211 ? -0.312 15.814 9.106 1.00 87.94 211 LYS A C 1
ATOM 1600 O O . LYS A 1 211 ? -1.103 14.881 9.187 1.00 87.94 211 LYS A O 1
ATOM 1605 N N . ILE A 1 212 ? -0.223 16.595 8.033 1.00 86.88 212 ILE A N 1
ATOM 1606 C CA . ILE A 1 212 ? -1.043 16.447 6.827 1.00 86.88 212 ILE A CA 1
ATOM 1607 C C . ILE A 1 212 ? -0.102 16.161 5.661 1.00 86.88 212 ILE A C 1
ATOM 1609 O O . ILE A 1 212 ? 0.982 16.737 5.592 1.00 86.88 212 ILE A O 1
ATOM 1613 N N . GLY A 1 213 ? -0.504 15.276 4.753 1.00 87.69 213 GLY A N 1
ATOM 1614 C CA . GLY A 1 213 ? 0.310 14.866 3.614 1.00 87.69 213 GLY A CA 1
ATOM 1615 C C . GLY A 1 213 ? 0.158 13.380 3.328 1.00 87.69 213 GLY A C 1
ATOM 1616 O O . GLY A 1 213 ? -0.836 12.768 3.718 1.00 87.69 213 GLY A O 1
ATOM 1617 N N . ALA A 1 214 ? 1.158 12.806 2.672 1.00 89.94 214 ALA A N 1
ATOM 1618 C CA . ALA A 1 214 ? 1.278 11.367 2.475 1.00 89.94 214 ALA A CA 1
ATOM 1619 C C . ALA A 1 214 ? 2.540 10.870 3.179 1.00 89.94 214 ALA A C 1
ATOM 1621 O O . ALA A 1 214 ? 3.552 11.560 3.190 1.00 89.94 214 ALA A O 1
ATOM 1622 N N . ARG A 1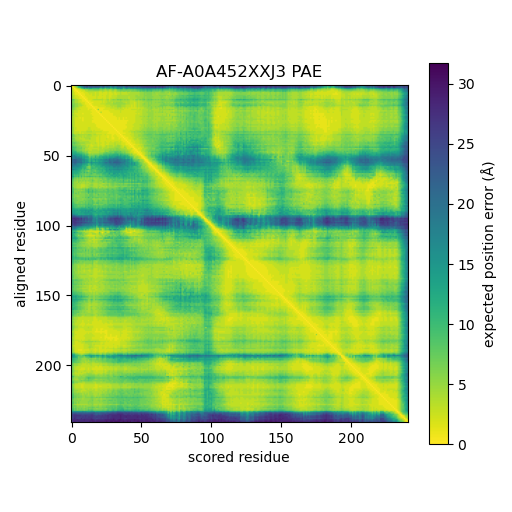 215 ? 2.498 9.673 3.751 1.00 92.88 215 ARG A N 1
ATOM 1623 C CA . ARG A 1 215 ? 3.680 8.996 4.285 1.00 92.88 215 ARG A CA 1
ATOM 1624 C C . ARG A 1 215 ? 4.038 7.848 3.355 1.00 92.88 215 ARG A C 1
ATOM 1626 O O . ARG A 1 215 ? 3.192 7.004 3.095 1.00 92.88 215 ARG A O 1
ATOM 1633 N N . VAL A 1 216 ? 5.274 7.803 2.879 1.00 92.06 216 VAL A N 1
ATOM 1634 C CA . VAL A 1 216 ? 5.814 6.656 2.142 1.00 92.06 216 VAL A CA 1
ATOM 1635 C C . VAL A 1 216 ? 6.637 5.828 3.120 1.00 92.06 216 VAL A C 1
ATOM 1637 O O . VAL A 1 216 ? 7.579 6.348 3.710 1.00 92.06 216 VAL A O 1
ATOM 1640 N N . MET A 1 217 ? 6.265 4.565 3.308 1.00 93.44 217 MET A N 1
ATOM 1641 C CA . MET A 1 217 ? 6.978 3.572 4.119 1.00 93.44 217 MET A CA 1
ATOM 1642 C C . MET A 1 217 ? 7.458 2.493 3.164 1.00 93.44 217 MET A C 1
ATOM 1644 O O . MET A 1 217 ? 6.642 1.851 2.505 1.00 93.44 217 MET A O 1
ATOM 1648 N N . THR A 1 218 ? 8.765 2.349 3.011 1.00 92.12 218 THR A N 1
ATOM 1649 C CA . THR A 1 218 ? 9.332 1.530 1.946 1.00 92.12 218 THR A CA 1
ATOM 1650 C C . THR A 1 218 ? 10.444 0.632 2.453 1.00 92.12 218 THR A C 1
ATOM 1652 O O . THR A 1 218 ? 11.187 0.995 3.361 1.00 92.12 218 THR A O 1
ATOM 1655 N N . MET A 1 219 ? 10.567 -0.531 1.827 1.00 91.75 219 MET A N 1
ATOM 1656 C CA . MET A 1 219 ? 11.724 -1.408 1.917 1.00 91.75 219 MET A CA 1
ATOM 1657 C C . MET A 1 219 ? 12.062 -1.819 0.484 1.00 91.75 219 MET A C 1
ATOM 1659 O O . MET A 1 219 ? 11.617 -2.863 0.016 1.00 91.75 219 MET A O 1
ATOM 1663 N N . CYS A 1 220 ? 12.738 -0.936 -0.258 1.00 91.25 220 CYS A N 1
ATOM 1664 C CA . CYS A 1 220 ? 12.895 -1.074 -1.713 1.00 91.25 220 CYS A CA 1
ATOM 1665 C C . CYS A 1 220 ? 14.321 -0.900 -2.241 1.00 91.25 220 CYS A C 1
ATOM 1667 O O . CYS A 1 220 ? 14.548 -1.093 -3.431 1.00 91.25 220 CYS A O 1
ATOM 1669 N N . VAL A 1 221 ? 15.279 -0.533 -1.391 1.00 92.44 221 VAL A N 1
ATOM 1670 C CA . VAL A 1 221 ? 16.677 -0.348 -1.791 1.00 92.44 221 VAL A CA 1
ATOM 1671 C C . VAL A 1 221 ? 17.601 -1.169 -0.911 1.00 92.44 221 VAL A C 1
ATOM 1673 O O . VAL A 1 221 ? 17.335 -1.329 0.279 1.00 92.44 221 VAL A O 1
ATOM 1676 N N . GLU A 1 222 ? 18.676 -1.682 -1.501 1.00 91.62 222 GLU A N 1
ATOM 1677 C CA . GLU A 1 222 ? 19.752 -2.329 -0.754 1.00 91.62 222 GLU A CA 1
ATOM 1678 C C . GLU A 1 222 ? 20.567 -1.308 0.048 1.00 91.62 222 GLU A C 1
ATOM 1680 O O . GLU A 1 222 ? 20.562 -0.111 -0.260 1.00 91.62 222 GLU A O 1
ATOM 1685 N N . GLU A 1 223 ? 21.305 -1.774 1.060 1.00 89.38 223 GLU A N 1
ATOM 1686 C CA . GLU A 1 223 ? 22.124 -0.912 1.927 1.00 89.38 223 GLU A CA 1
ATOM 1687 C C . GLU A 1 223 ? 23.083 -0.008 1.140 1.00 89.38 223 GLU A C 1
ATOM 1689 O O . GLU A 1 223 ? 23.248 1.163 1.480 1.00 89.38 223 GLU A O 1
ATOM 1694 N N . ALA A 1 224 ? 23.665 -0.519 0.051 1.00 92.44 224 ALA A N 1
ATOM 1695 C CA . ALA A 1 224 ? 24.580 0.240 -0.798 1.00 92.44 224 ALA A CA 1
ATOM 1696 C C . ALA A 1 224 ? 23.919 1.462 -1.469 1.00 92.44 224 ALA A C 1
ATOM 1698 O O . ALA A 1 224 ? 24.593 2.460 -1.711 1.00 92.44 224 ALA A O 1
ATOM 1699 N N . HIS A 1 225 ? 22.612 1.405 -1.741 1.00 93.06 225 HIS A N 1
ATOM 1700 C CA . HIS A 1 225 ? 21.864 2.460 -2.437 1.00 93.06 225 HIS A CA 1
ATOM 1701 C C . HIS A 1 225 ? 21.089 3.375 -1.476 1.00 93.06 225 HIS A C 1
ATOM 1703 O O . HIS A 1 225 ? 20.606 4.436 -1.876 1.00 93.06 225 HIS A O 1
ATOM 1709 N N . LEU A 1 226 ? 20.969 2.992 -0.200 1.00 91.56 226 LEU A N 1
ATOM 1710 C CA . LEU A 1 226 ? 20.187 3.722 0.797 1.00 91.56 226 LEU A CA 1
ATOM 1711 C C . LEU A 1 226 ? 20.622 5.189 0.997 1.00 91.56 226 LEU A C 1
ATOM 1713 O O . LEU A 1 226 ? 19.726 6.028 1.142 1.00 91.56 226 LEU A O 1
ATOM 1717 N N . PRO A 1 227 ? 21.926 5.545 1.021 1.00 92.19 227 PRO A N 1
ATOM 1718 C CA . PRO A 1 227 ? 22.339 6.939 1.187 1.00 92.19 227 PRO A CA 1
ATOM 1719 C C . PRO A 1 227 ? 21.842 7.841 0.051 1.00 92.19 227 PRO A C 1
ATOM 1721 O O . PRO A 1 227 ? 21.174 8.836 0.312 1.00 92.19 227 PRO A O 1
ATOM 1724 N N . GLU A 1 228 ? 22.086 7.449 -1.201 1.00 91.50 228 GLU A N 1
ATOM 1725 C CA . GLU A 1 228 ? 21.665 8.221 -2.374 1.00 91.50 228 GLU A CA 1
ATOM 1726 C C . GLU A 1 228 ? 20.137 8.293 -2.483 1.00 91.50 228 GLU A C 1
ATOM 1728 O O . GLU A 1 228 ? 19.573 9.364 -2.707 1.00 91.50 228 GLU A O 1
ATOM 1733 N N . PHE A 1 229 ? 19.448 7.174 -2.240 1.00 91.00 229 PHE A N 1
ATOM 1734 C CA . PHE A 1 229 ? 17.987 7.134 -2.228 1.00 91.00 229 PHE A CA 1
ATOM 1735 C C . PHE A 1 229 ? 17.395 8.104 -1.199 1.00 91.00 229 PHE A C 1
ATOM 1737 O O . PHE A 1 229 ? 16.441 8.827 -1.486 1.00 91.00 229 PHE A O 1
ATOM 1744 N N . ARG A 1 230 ? 17.977 8.155 0.004 1.00 88.12 230 ARG A N 1
ATOM 1745 C CA . ARG A 1 230 ? 17.556 9.080 1.059 1.00 88.12 230 ARG A CA 1
ATOM 1746 C C . ARG A 1 230 ? 17.733 10.535 0.637 1.00 88.12 230 ARG A C 1
ATOM 1748 O O . ARG A 1 230 ? 16.843 11.339 0.909 1.00 88.12 230 ARG A O 1
ATOM 1755 N N . ASP A 1 231 ? 18.850 10.866 0.003 1.00 88.06 231 ASP A N 1
ATOM 1756 C CA . ASP A 1 231 ? 19.138 12.232 -0.432 1.00 88.06 231 ASP A CA 1
ATOM 1757 C C . ASP A 1 231 ? 18.169 12.693 -1.527 1.00 88.06 231 ASP A C 1
ATOM 1759 O O . ASP A 1 231 ? 17.703 13.828 -1.485 1.00 88.06 231 ASP A O 1
ATOM 1763 N N . GLN A 1 232 ? 17.791 11.803 -2.451 1.00 84.94 232 GLN A N 1
ATOM 1764 C CA . GLN A 1 232 ? 16.808 12.107 -3.498 1.00 84.94 232 GLN A CA 1
ATOM 1765 C C . GLN A 1 232 ? 15.366 12.189 -2.971 1.00 84.94 232 GLN A C 1
ATOM 1767 O O . GLN A 1 232 ? 14.571 12.996 -3.451 1.00 84.94 232 GLN A O 1
ATOM 1772 N N . MET A 1 233 ? 15.006 11.355 -1.989 1.00 83.62 233 MET A N 1
ATOM 1773 C CA . MET A 1 233 ? 13.655 11.331 -1.409 1.00 83.62 233 MET A CA 1
ATOM 1774 C C . MET A 1 233 ? 13.408 12.463 -0.411 1.00 83.62 233 MET A C 1
ATOM 1776 O O . MET A 1 233 ? 12.255 12.837 -0.172 1.00 83.62 233 MET A O 1
ATOM 1780 N N . ASN A 1 234 ? 14.466 12.997 0.199 1.00 78.12 234 ASN A N 1
ATOM 1781 C CA . ASN A 1 234 ? 14.351 14.137 1.088 1.00 78.12 234 ASN A CA 1
ATOM 1782 C C . ASN A 1 234 ? 14.267 15.425 0.260 1.00 78.12 234 ASN A C 1
ATOM 1784 O O . ASN A 1 234 ? 15.165 15.715 -0.528 1.00 78.12 234 ASN A O 1
ATOM 1788 N N . PRO A 1 235 ? 13.217 16.238 0.444 1.00 58.06 235 PRO A N 1
ATOM 1789 C CA . PRO A 1 235 ? 13.110 17.503 -0.262 1.00 58.06 235 PRO A CA 1
ATOM 1790 C C . PRO A 1 235 ? 14.300 18.392 0.108 1.00 58.06 235 PRO A C 1
ATOM 1792 O O . PRO A 1 235 ? 14.585 18.595 1.292 1.00 58.06 235 PRO A O 1
ATOM 1795 N N . SER A 1 236 ? 14.993 18.934 -0.897 1.00 53.75 236 SER A N 1
ATOM 1796 C CA . SER A 1 236 ? 15.994 19.973 -0.664 1.00 53.75 236 SER A CA 1
ATOM 1797 C C . SER A 1 236 ? 15.335 21.135 0.094 1.00 53.75 236 SER A C 1
ATOM 1799 O O . SER A 1 236 ? 14.182 21.471 -0.205 1.00 53.75 236 SER A O 1
ATOM 1801 N N . PRO A 1 237 ? 16.013 21.760 1.076 1.00 43.75 237 PRO A N 1
ATOM 1802 C CA . PRO A 1 237 ? 15.474 22.952 1.717 1.00 43.75 237 PRO A CA 1
ATOM 1803 C C . PRO A 1 237 ? 15.150 23.999 0.638 1.00 43.75 237 PRO A C 1
ATOM 1805 O O . PRO A 1 237 ? 15.887 24.088 -0.350 1.00 43.75 237 PRO A O 1
ATOM 1808 N N . PRO A 1 238 ? 14.057 24.774 0.782 1.00 39.84 238 PRO A N 1
ATOM 1809 C CA . PRO A 1 238 ? 13.752 25.829 -0.173 1.00 39.84 238 PRO A CA 1
ATOM 1810 C C . PRO A 1 238 ? 14.974 26.739 -0.296 1.00 39.84 238 PRO A C 1
ATOM 1812 O O . PRO A 1 238 ? 15.575 27.103 0.718 1.00 39.84 238 PRO A O 1
ATOM 1815 N N . ALA A 1 239 ? 15.357 27.071 -1.532 1.00 39.66 239 ALA A N 1
ATOM 1816 C CA . ALA A 1 239 ? 16.420 28.032 -1.773 1.00 39.66 239 ALA A CA 1
ATOM 1817 C C . ALA A 1 239 ? 16.092 29.307 -0.985 1.00 39.66 239 ALA A C 1
ATOM 1819 O O . ALA A 1 239 ? 15.021 29.892 -1.152 1.00 39.66 239 ALA A O 1
ATOM 1820 N N . SER A 1 240 ? 16.982 29.685 -0.072 1.00 41.44 240 SER A N 1
ATOM 1821 C CA . SER A 1 240 ? 16.906 30.963 0.621 1.00 41.44 240 SER A CA 1
ATOM 1822 C C . SER A 1 240 ? 16.978 32.072 -0.430 1.00 41.44 240 SER A C 1
ATOM 1824 O O . SER A 1 240 ? 18.020 32.220 -1.070 1.00 41.44 240 SER A O 1
ATOM 1826 N N . ASN A 1 241 ? 15.865 32.786 -0.629 1.00 37.62 241 ASN A N 1
ATOM 1827 C CA . ASN A 1 241 ? 15.839 34.060 -1.353 1.00 37.62 241 ASN A CA 1
ATOM 1828 C C . ASN A 1 241 ? 16.635 35.125 -0.597 1.00 37.62 241 ASN A C 1
ATOM 1830 O O . ASN A 1 241 ? 16.548 35.137 0.654 1.00 37.62 241 ASN A O 1
#

Solvent-accessible surface area (backbone atoms only — not comparable to full-atom values): 14930 Å² total; per-residue (Å²): 130,89,88,76,86,86,88,85,86,88,79,63,65,88,57,24,34,64,51,16,50,16,51,50,49,33,35,52,12,31,45,61,61,67,43,97,58,44,91,66,60,84,37,68,76,62,86,74,56,81,83,49,70,85,72,94,70,79,84,82,81,79,50,82,48,70,54,40,82,49,76,49,75,44,44,56,64,60,55,48,49,56,51,46,55,31,27,74,75,66,76,47,79,90,76,82,83,86,78,90,64,67,90,38,47,40,39,61,86,82,78,74,76,79,78,88,79,56,73,66,58,59,72,76,45,55,73,52,57,55,53,46,51,52,47,56,39,55,71,41,41,68,60,50,51,57,38,43,56,73,52,71,54,98,63,70,88,67,67,85,71,53,44,93,92,36,77,46,76,46,76,50,74,78,23,43,63,62,64,33,30,56,75,82,53,56,52,60,69,76,75,89,89,75,85,55,54,39,48,30,32,39,37,36,31,58,40,51,72,91,56,70,47,38,16,42,45,28,32,61,37,39,69,90,47,41,65,62,52,49,61,72,72,44,80,74,77,80,80,84,127

Nearest PDB structures (foldseek):
  8dqr-assembly1_A  TM=7.412E-01  e=8.044E-09  Arabidopsis thaliana
  8dqq-assembly1_A  TM=7.447E-01  e=6.391E-08  Arabidopsis thaliana
  8dqq-assembly1_B  TM=6.973E-01  e=2.835E-07  Arabidopsis thaliana
  8hbt-assembly1_A  TM=6.561E-01  e=1.966E-04  Astragalus membranaceus
  8h8i-assembly1_A  TM=6.496E-01  e=1.727E-04  Astragalus membranaceus

Foldseek 3Di:
DPDDDDDDDDDDQQFFPLLLVLQVLQQLLCVLVPHPGHPFAADAPPVPDFDFPDDDDDDDDFDFAQFDKDKDFDAPVNVVVLQVVLCVVPVDGDDDDDDPDDGRYNGDDDADQDFDDDPVCVVPDDVNVVSVRSVVSSVCVVVVVVCRRHVVDPDPPRDDDQDLRDEAEEENAPSNQQVRHSPPHGDQDDDDDDDDRSHWYWYWYADGPPGGGIMIITRRDHPVCVVVVVVVSDDDDPPDD

Organism: Aegilops tauschii subsp. strangulata (NCBI:txid200361)

Sequence (241 aa):
TCGGFVVGLISVHTIADGLGAGQFINAVGDYARGLPKPRVSPVWARDLIPDPPRMPAPPPKLELLDLREFTVDLTPDHIAKAKSDFFMSMGQRCSAFDVGAAEGFYGNCFYPVTVTCSSAEVATGEVVDVVRAVRDAKARLAGDVARWAVGGFAQDPYELRFTYDSLFVSDWTRLGFLEADYGWGAPTHVVPFSYHPFMAVAVIGAPPAPKIGARVMTMCVEEAHLPEFRDQMNPSPPASN